Protein AF-0000000081938334 (afdb_homodimer)

Radius of gyration: 19.63 Å; Cα contacts (8 Å, |Δi|>4): 276; chains: 2; bounding box: 57×69×31 Å

Foldseek 3Di:
DPPPPPPPPPDDDPVQVVLLVQVVCQVVPHPFQAWEFEFAPDDDDGDTDIGTHHQVQLVVQDVVSVVVCVVVPPDRYDYDHNPPPPCVVVCSSHVPPDPVVD/DP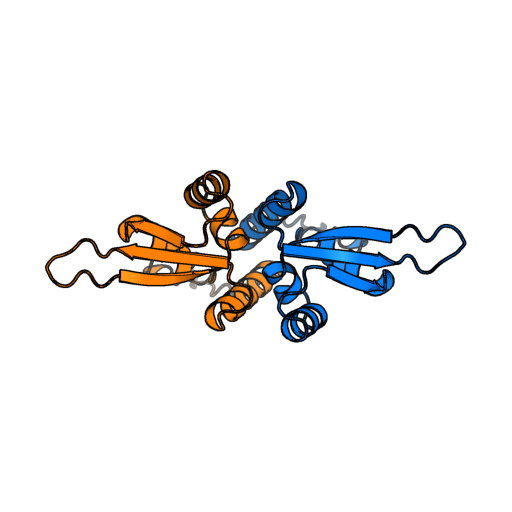PPPPPPPPPDDPVQVVLLVQLVCQVVPHPFQAWEFEFAPDDDDGDTDIGTHHQVQLVVQDVVSVVVCVVVPPDRYDYDHNPPPPCSSVCSSHVPDDPVVD

Solvent-accessible surface area (backbone atoms only — not comparable to full-atom values): 11776 Å² total; per-residue (Å²): 134,75,75,69,79,70,77,70,74,66,70,72,48,73,45,45,51,32,37,42,40,38,35,51,34,33,75,69,60,47,74,50,58,30,32,35,36,29,38,55,84,73,76,89,79,67,57,66,46,77,42,65,28,40,58,51,60,48,28,37,69,28,68,67,52,30,54,52,47,66,73,43,64,87,56,50,65,45,79,39,68,35,85,70,48,56,63,48,57,60,43,59,31,36,76,81,52,60,72,84,73,105,133,76,75,69,80,71,75,72,75,67,70,70,47,73,43,45,51,32,38,43,40,37,36,51,33,32,76,71,60,48,73,49,58,31,32,36,36,28,37,55,86,71,78,87,80,66,56,66,46,78,41,66,29,41,56,53,60,48,28,36,69,28,69,66,52,32,54,51,46,64,74,42,64,88,56,49,65,44,79,39,67,36,84,70,48,56,62,47,57,59,43,58,31,36,77,80,51,60,74,83,76,104

Sequence (204 aa):
SETPDTLQFRLPSHADAVLSRMNTLREEQHFCDITLLLLEPSGAAAHSFCFHGHKVVLAAASDFLRDQFLLHSGQAELTVSAVTNVEVGKGYYCPAIPDSLRSETPDTLQFRLPSHADAVLSRMNTLREEQHFCDITLLLLEPSGAAAHSFCFHGHKVVLAAASDFLRDQFLLHSGQAELTVSAVTNVEVGKGYYCPAIPDSLR

InterPro domains:
  IPR000210 BTB/POZ domain [PF00651] (22-80)
  IPR000210 BTB/POZ domain [PS50097] (32-69)
  IPR011333 SKP1/BTB/POZ domain superfamily [G3DSA:3.30.710.10] (6-89)
  IPR011333 SKP1/BTB/POZ domain superfamily [SSF54695] (5-72)
  IPR050457 Zinc finger and BTB domain-containing [PTHR46105] (4-82)

Organism: NCBI:txid47308

Nearest PDB structures (foldseek):
  5nlb-assembly1_A-2  TM=7.653E-01  e=1.075E-05  Homo sapiens
  9etx-assembly1_B  TM=6.969E-01  e=4.419E-06  Homo sapiens
  9ety-assembly1_A  TM=7.239E-01  e=1.413E-05  Homo sapiens
  7x4w-assembly3_E  TM=7.832E-01  e=3.938E-05  Homo sapiens
  9ety-assembly1_B  TM=7.159E-01  e=2.996E-05  Homo sapiens

pLDDT: mean 70.71, std 22.58, range [27.97, 96.5]

Secondary structure (DSSP, 8-state):
-------------HHHHHHHHHHHHHHTT-S--EEEEEE-SSSSS--EEEEEE-HHHHHHH-HHHHHHHHHTTT-SEEEEEHHHHHHHHHHHH-S---GGG-/-------------HHHHHHHHHHHHHHTT-S--EEEEEE-SSSSS--EEEEEE-HHHHHHH-HHHHHHHHHTTT-SEEEEEHHHHHHHHHHHH-S---GGG-

Structure (mmCIF, N/CA/C/O backbone):
data_AF-0000000081938334-model_v1
#
loop_
_entity.id
_entity.type
_entity.pdbx_description
1 polymer 'BTB domain-containing protein'
#
loop_
_atom_site.group_PDB
_atom_site.id
_atom_site.type_symbol
_atom_site.label_atom_id
_atom_site.label_alt_id
_atom_site.label_comp_id
_atom_site.label_asym_id
_atom_site.label_entity_id
_atom_site.label_seq_id
_atom_site.pdbx_PDB_ins_code
_atom_site.Cartn_x
_atom_site.Cartn_y
_atom_site.Cartn_z
_atom_site.occupancy
_atom_site.B_iso_or_equiv
_atom_site.auth_seq_id
_atom_site.auth_comp_id
_atom_site.auth_asym_id
_atom_site.auth_atom_id
_atom_site.pdbx_PDB_model_num
ATOM 1 N N . SER A 1 1 ? 42.75 -13.414 -9.266 1 28.8 1 SER A N 1
ATOM 2 C CA . SER A 1 1 ? 42.406 -12.172 -8.57 1 28.8 1 SER A CA 1
ATOM 3 C C . SER A 1 1 ? 40.906 -11.961 -8.508 1 28.8 1 SER A C 1
ATOM 5 O O . SER A 1 1 ? 40.25 -11.766 -9.539 1 28.8 1 SER A O 1
ATOM 7 N N . GLU A 1 2 ? 40.125 -12.688 -7.668 1 29.14 2 GLU A N 1
ATOM 8 C CA . GLU A 1 2 ? 38.688 -12.82 -7.531 1 29.14 2 GLU A CA 1
ATOM 9 C C . GLU A 1 2 ? 38.031 -11.484 -7.16 1 29.14 2 GLU A C 1
ATOM 11 O O . GLU A 1 2 ? 38.562 -10.75 -6.316 1 29.14 2 GLU A O 1
ATOM 16 N N . THR A 1 3 ? 37.688 -10.719 -8.148 1 33.81 3 THR A N 1
ATOM 17 C CA . THR A 1 3 ? 37.062 -9.422 -7.875 1 33.81 3 THR A CA 1
ATOM 18 C C . THR A 1 3 ? 36.188 -9.492 -6.629 1 33.81 3 THR A C 1
ATOM 20 O O . THR A 1 3 ? 35.406 -10.445 -6.457 1 33.81 3 THR A O 1
ATOM 23 N N . PRO A 1 4 ? 36.719 -9.055 -5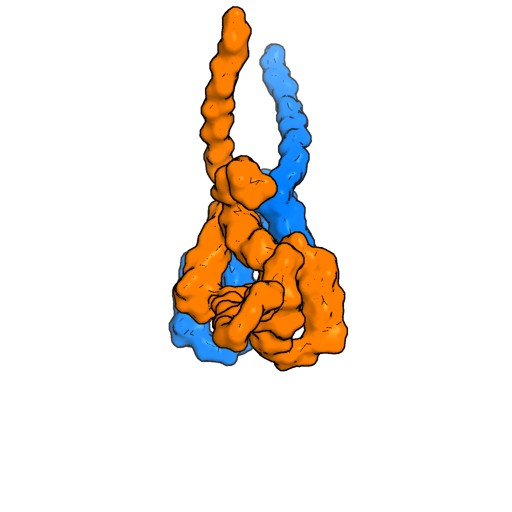.562 1 32.28 4 PRO A N 1
ATOM 24 C CA . PRO A 1 4 ? 36.031 -9.109 -4.266 1 32.28 4 PRO A CA 1
ATOM 25 C C . PRO A 1 4 ? 34.562 -8.758 -4.367 1 32.28 4 PRO A C 1
ATOM 27 O O . PRO A 1 4 ? 34.156 -8.023 -5.27 1 32.28 4 PRO A O 1
ATOM 30 N N . ASP A 1 5 ? 33.719 -9.758 -4.168 1 30.94 5 ASP A N 1
ATOM 31 C CA . ASP A 1 5 ? 32.281 -9.617 -3.965 1 30.94 5 ASP A CA 1
ATOM 32 C C . ASP A 1 5 ? 31.938 -8.273 -3.318 1 30.94 5 ASP A C 1
ATOM 34 O O . ASP A 1 5 ? 32.344 -8.008 -2.182 1 30.94 5 ASP A O 1
ATOM 38 N N . THR A 1 6 ? 32.344 -7.168 -3.967 1 28.41 6 THR A N 1
ATOM 39 C CA . THR A 1 6 ? 32.031 -5.844 -3.447 1 28.41 6 THR A CA 1
ATOM 40 C C . THR A 1 6 ? 30.688 -5.848 -2.74 1 28.41 6 THR A C 1
ATOM 42 O O . THR A 1 6 ? 29.688 -6.246 -3.322 1 28.41 6 THR A O 1
ATOM 45 N N . LEU A 1 7 ? 30.594 -6.246 -1.511 1 30.58 7 LEU A N 1
ATOM 46 C CA . LEU A 1 7 ? 29.484 -6.102 -0.583 1 30.58 7 LEU A CA 1
ATOM 47 C C . LEU A 1 7 ? 28.781 -4.758 -0.775 1 30.58 7 LEU A C 1
ATOM 49 O O . LEU A 1 7 ? 29.391 -3.705 -0.56 1 30.58 7 LEU A O 1
ATOM 53 N N . GLN A 1 8 ? 28.359 -4.48 -1.938 1 31.72 8 GLN A N 1
ATOM 54 C CA . GLN A 1 8 ? 27.703 -3.197 -2.18 1 31.72 8 GLN A CA 1
ATOM 55 C C . GLN A 1 8 ? 26.578 -2.955 -1.177 1 31.72 8 GLN A C 1
ATOM 57 O O . GLN A 1 8 ? 25.703 -3.807 -0.996 1 31.72 8 GLN A O 1
ATOM 62 N N . PHE A 1 9 ? 26.891 -2.576 -0.005 1 31.58 9 PHE A N 1
ATOM 63 C CA . PHE A 1 9 ? 25.953 -2.043 0.965 1 31.58 9 PHE A CA 1
ATOM 64 C C . PHE A 1 9 ? 25.016 -1.024 0.312 1 31.58 9 PHE A C 1
ATOM 66 O O . PHE A 1 9 ? 25.484 -0.116 -0.384 1 31.58 9 PHE A O 1
ATOM 73 N N . ARG A 1 10 ? 24.156 -1.466 -0.427 1 34.19 10 ARG A N 1
ATOM 74 C CA . ARG A 1 10 ? 23.219 -0.452 -0.906 1 34.19 10 ARG A CA 1
ATOM 75 C C . ARG A 1 10 ? 22.391 0.121 0.242 1 34.19 10 ARG A C 1
ATOM 77 O O . ARG A 1 10 ? 21.812 -0.628 1.031 1 34.19 10 ARG A O 1
ATOM 84 N N . LEU A 1 11 ? 22.812 1.191 0.723 1 42.88 11 LEU A N 1
ATOM 85 C CA . LEU A 1 11 ? 21.938 1.912 1.628 1 42.88 11 LEU A CA 1
ATOM 86 C C . LEU A 1 11 ? 20.5 1.905 1.104 1 42.88 11 LEU A C 1
ATOM 88 O O . LEU A 1 11 ? 20.281 2.035 -0.101 1 42.88 11 LEU A O 1
ATOM 92 N N . PRO A 1 12 ? 19.734 1.264 1.89 1 51.62 12 PRO A N 1
ATOM 93 C CA . PRO A 1 12 ? 18.359 1.263 1.394 1 51.62 12 PRO A CA 1
ATOM 94 C C . PRO A 1 12 ? 17.922 2.623 0.856 1 51.62 12 PRO A C 1
ATOM 96 O O . PRO A 1 12 ? 18.25 3.658 1.442 1 51.62 12 PRO A O 1
ATOM 99 N N . SER A 1 13 ? 17.594 2.561 -0.438 1 65.94 13 SER A N 1
ATOM 100 C CA . SER A 1 13 ? 16.953 3.742 -0.995 1 65.94 13 SER A CA 1
ATOM 101 C C . SER A 1 13 ? 15.688 4.098 -0.212 1 65.94 13 SER A C 1
ATOM 103 O O . SER A 1 13 ? 15.266 3.348 0.671 1 65.94 13 SER A O 1
ATOM 105 N N . HIS A 1 14 ? 15.211 5.266 -0.237 1 73.56 14 HIS A N 1
ATOM 106 C CA . HIS A 1 14 ? 13.93 5.68 0.333 1 73.56 14 HIS A CA 1
ATOM 107 C C . HIS A 1 14 ? 12.836 4.672 0.009 1 73.56 14 HIS A C 1
ATOM 109 O O . HIS A 1 14 ? 12.055 4.297 0.885 1 73.56 14 HIS A O 1
ATOM 115 N N . ALA A 1 15 ? 12.922 4.164 -1.209 1 77.62 15 ALA A N 1
ATOM 116 C CA . ALA A 1 15 ? 11.906 3.203 -1.634 1 77.62 15 ALA A CA 1
ATOM 117 C C . ALA A 1 15 ? 12.023 1.898 -0.851 1 77.62 15 ALA A C 1
ATOM 119 O O . ALA A 1 15 ? 11.016 1.316 -0.442 1 77.62 15 ALA A O 1
ATOM 120 N N . ASP A 1 16 ? 13.211 1.485 -0.621 1 78.94 16 ASP A N 1
ATOM 121 C CA . ASP A 1 16 ? 13.445 0.28 0.17 1 78.94 16 ASP A CA 1
ATOM 122 C C . ASP A 1 16 ? 12.906 0.445 1.591 1 78.94 16 ASP A C 1
ATOM 124 O O . ASP A 1 16 ? 12.312 -0.481 2.148 1 78.94 16 ASP A O 1
ATOM 128 N N . ALA A 1 17 ? 13.117 1.586 2.107 1 83 17 ALA A N 1
ATOM 129 C CA . ALA A 1 17 ? 12.664 1.853 3.469 1 83 17 ALA A CA 1
ATOM 130 C C . ALA A 1 17 ? 11.141 1.848 3.545 1 83 17 ALA A C 1
ATOM 132 O O . ALA A 1 17 ? 10.562 1.304 4.488 1 83 17 ALA A O 1
ATOM 133 N N . VAL A 1 18 ? 10.5 2.391 2.592 1 85.69 18 VAL A N 1
ATOM 134 C CA . VAL A 1 18 ? 9.047 2.465 2.578 1 85.69 18 VAL A CA 1
ATOM 135 C C . VAL A 1 18 ? 8.453 1.063 2.438 1 85.69 18 VAL A C 1
ATOM 137 O O . VAL A 1 18 ? 7.531 0.697 3.164 1 85.69 18 VAL A O 1
ATOM 140 N N . LEU A 1 19 ? 9.031 0.285 1.603 1 85.88 19 LEU A N 1
ATOM 141 C CA . LEU A 1 19 ? 8.547 -1.079 1.407 1 85.88 19 LEU A CA 1
ATOM 142 C C . LEU A 1 19 ? 8.75 -1.913 2.668 1 85.88 19 LEU A C 1
ATOM 144 O O . LEU A 1 19 ? 7.891 -2.721 3.027 1 85.88 19 LEU A O 1
ATOM 148 N N . SER A 1 20 ? 9.859 -1.702 3.279 1 87.25 20 SER A N 1
ATOM 149 C CA . SER A 1 20 ? 10.117 -2.406 4.531 1 87.25 20 SER A CA 1
ATOM 150 C C . SER A 1 20 ? 9.086 -2.043 5.594 1 87.25 20 SER A C 1
ATOM 152 O O . SER A 1 20 ? 8.609 -2.912 6.32 1 87.25 20 SER A O 1
ATOM 154 N N . ARG A 1 21 ? 8.742 -0.83 5.695 1 90.12 21 ARG A N 1
ATOM 155 C CA . ARG A 1 21 ? 7.73 -0.391 6.652 1 90.12 21 ARG A CA 1
ATOM 156 C C . ARG A 1 21 ? 6.363 -0.965 6.309 1 90.12 21 ARG A C 1
ATOM 158 O O . ARG A 1 21 ? 5.594 -1.336 7.199 1 90.12 21 ARG A O 1
ATOM 165 N N . MET A 1 22 ? 6.09 -1.065 5.059 1 91.56 22 MET A N 1
ATOM 166 C CA . MET A 1 22 ? 4.832 -1.697 4.668 1 91.56 22 MET A CA 1
ATOM 167 C C . MET A 1 22 ? 4.801 -3.16 5.098 1 91.56 22 MET A C 1
ATOM 169 O O . MET A 1 22 ? 3.754 -3.668 5.504 1 91.56 22 MET A O 1
ATOM 173 N N . ASN A 1 23 ? 5.965 -3.762 4.957 1 90.38 23 ASN A N 1
ATOM 174 C CA . ASN A 1 23 ? 6.027 -5.145 5.41 1 90.38 23 ASN A CA 1
ATOM 175 C C . ASN A 1 23 ? 5.777 -5.254 6.91 1 90.38 23 ASN A C 1
ATOM 177 O O . ASN A 1 23 ? 5.102 -6.18 7.367 1 90.38 23 ASN A O 1
ATOM 181 N N . THR A 1 24 ? 6.32 -4.379 7.629 1 93 24 THR A N 1
ATOM 182 C CA . THR A 1 24 ? 6.082 -4.363 9.07 1 93 24 THR A CA 1
ATOM 183 C C . THR A 1 24 ? 4.598 -4.188 9.375 1 93 24 THR A C 1
ATOM 185 O O . THR A 1 24 ? 4.043 -4.887 10.227 1 93 24 THR A O 1
ATOM 188 N N . LEU A 1 25 ? 3.953 -3.314 8.688 1 94.56 25 LEU A N 1
ATOM 189 C CA . LEU A 1 25 ? 2.521 -3.1 8.859 1 94.56 25 LEU A CA 1
ATOM 190 C C . LEU A 1 25 ? 1.736 -4.363 8.531 1 94.56 25 LEU A C 1
ATOM 192 O O . LEU A 1 25 ? 0.78 -4.707 9.234 1 94.56 25 LEU A O 1
ATOM 196 N N . ARG A 1 26 ? 2.146 -5.039 7.488 1 93.25 26 ARG A N 1
ATOM 197 C CA . ARG A 1 26 ? 1.501 -6.297 7.137 1 93.25 26 ARG A CA 1
ATOM 198 C C . ARG A 1 26 ? 1.654 -7.324 8.258 1 93.25 26 ARG A C 1
ATOM 200 O O . ARG A 1 26 ? 0.681 -7.969 8.648 1 93.25 26 ARG A O 1
ATOM 207 N N . GLU A 1 27 ? 2.855 -7.469 8.719 1 92.31 27 GLU A N 1
ATOM 208 C CA . GLU A 1 27 ? 3.137 -8.438 9.773 1 92.31 27 GLU A CA 1
ATOM 209 C C . GLU A 1 27 ? 2.324 -8.133 11.031 1 92.31 27 GLU A C 1
ATOM 211 O O . GLU A 1 27 ? 1.907 -9.047 11.742 1 92.31 27 GLU A O 1
ATOM 216 N N . GLU A 1 28 ? 2.117 -6.875 11.266 1 94.94 28 GLU A N 1
ATOM 217 C CA . GLU A 1 28 ? 1.319 -6.438 12.406 1 94.94 28 GLU A CA 1
ATOM 218 C C . GLU A 1 28 ? -0.17 -6.441 12.07 1 94.94 28 GLU A C 1
ATOM 220 O O . GLU A 1 28 ? -1.001 -6.09 12.914 1 94.94 28 GLU A O 1
ATOM 225 N N . GLN A 1 29 ? -0.487 -6.828 10.812 1 94.88 29 GLN A N 1
ATOM 226 C CA . GLN A 1 29 ? -1.848 -6.965 10.305 1 94.88 29 GLN A CA 1
ATOM 227 C C . GLN A 1 29 ? -2.564 -5.617 10.289 1 94.88 29 GLN A C 1
ATOM 229 O O . GLN A 1 29 ? -3.777 -5.551 10.5 1 94.88 29 GLN A O 1
ATOM 234 N N . HIS A 1 30 ? -1.771 -4.559 10.109 1 96.5 30 HIS A N 1
ATOM 235 C CA . HIS A 1 30 ? -2.357 -3.23 9.953 1 96.5 30 HIS A CA 1
ATOM 236 C C . HIS A 1 30 ? -2.693 -2.943 8.5 1 96.5 30 HIS A C 1
ATOM 238 O O . HIS A 1 30 ? -1.875 -3.189 7.609 1 96.5 30 HIS A O 1
ATOM 244 N N . PHE A 1 31 ? -3.93 -2.529 8.273 1 95.62 31 PHE A N 1
ATOM 245 C CA . PHE A 1 31 ? -4.449 -2.029 7.004 1 95.62 31 PHE A CA 1
ATOM 246 C C . PHE A 1 31 ? -4.516 -3.145 5.969 1 95.62 31 PHE A C 1
ATOM 248 O O . PHE A 1 31 ? -4.477 -2.885 4.766 1 95.62 31 PHE A O 1
ATOM 255 N N . CYS A 1 32 ? -4.457 -4.363 6.352 1 95.56 32 CYS A N 1
ATOM 256 C CA . CYS A 1 32 ? -4.637 -5.477 5.426 1 95.56 32 CYS A CA 1
ATOM 257 C C . CYS A 1 32 ? -6.07 -5.535 4.914 1 95.56 32 CYS A C 1
ATOM 259 O O . CYS A 1 32 ? -7.016 -5.336 5.676 1 95.56 32 CYS A O 1
ATOM 261 N N . ASP A 1 33 ? -6.184 -5.828 3.611 1 95.69 33 ASP A N 1
ATOM 262 C CA . ASP A 1 33 ? -7.523 -5.844 3.033 1 95.69 33 ASP A CA 1
ATOM 263 C C . ASP A 1 33 ? -7.727 -7.078 2.152 1 95.69 33 ASP A C 1
ATOM 265 O O . ASP A 1 33 ? -8.742 -7.188 1.457 1 95.69 33 ASP A O 1
ATOM 269 N N . ILE A 1 34 ? -6.797 -8.055 2.176 1 93.25 34 ILE A N 1
ATOM 270 C CA . ILE A 1 34 ? -6.945 -9.297 1.426 1 93.25 34 ILE A CA 1
ATOM 271 C C . ILE A 1 34 ? -6.301 -10.445 2.197 1 93.25 34 ILE A C 1
ATOM 273 O O . ILE A 1 34 ? -5.293 -10.25 2.881 1 93.25 34 ILE A O 1
ATOM 277 N N . THR A 1 35 ? -6.891 -11.555 2.076 1 91.62 35 THR A N 1
ATOM 278 C CA . THR A 1 35 ? -6.336 -12.805 2.584 1 91.62 35 THR A CA 1
ATOM 279 C C . THR A 1 35 ? -6.137 -13.805 1.452 1 91.62 35 THR A C 1
ATOM 281 O O . THR A 1 35 ? -7.086 -14.156 0.751 1 91.62 35 THR A O 1
ATOM 284 N N . LEU A 1 36 ? -4.961 -14.18 1.263 1 87.06 36 LEU A N 1
ATOM 285 C CA . LEU A 1 36 ? -4.656 -15.219 0.286 1 87.06 36 LEU A CA 1
ATOM 286 C C . LEU A 1 36 ? -4.648 -16.594 0.943 1 87.06 36 LEU A C 1
ATOM 288 O O . LEU A 1 36 ? -3.975 -16.797 1.955 1 87.06 36 LEU A O 1
ATOM 292 N N . LEU A 1 37 ? -5.434 -17.375 0.404 1 86.44 37 LEU A N 1
ATOM 293 C CA . LEU A 1 37 ? -5.434 -18.766 0.828 1 86.44 37 LEU A CA 1
ATOM 294 C C . LEU A 1 37 ? -4.504 -19.594 -0.045 1 86.44 37 LEU A C 1
ATOM 296 O O . LEU A 1 37 ? -4.754 -19.766 -1.239 1 86.44 37 LEU A O 1
ATOM 300 N N . LEU A 1 38 ? -3.402 -19.922 0.521 1 79.44 38 LEU A N 1
ATOM 301 C CA . LEU A 1 38 ? -2.402 -20.703 -0.193 1 79.44 38 LEU A CA 1
AT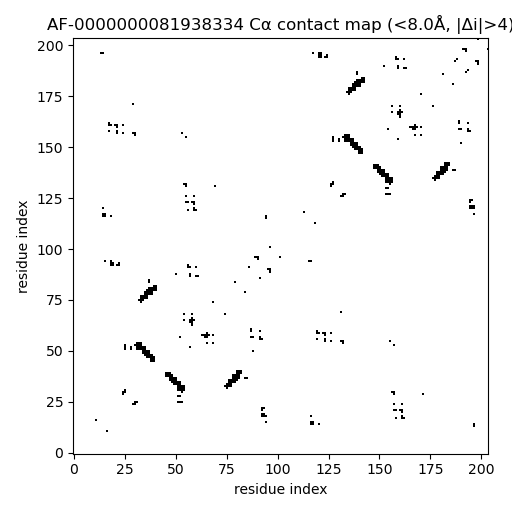OM 302 C C . LEU A 1 38 ? -2.619 -22.203 0.041 1 79.44 38 LEU A C 1
ATOM 304 O O . LEU A 1 38 ? -2.613 -22.656 1.185 1 79.44 38 LEU A O 1
ATOM 308 N N . LEU A 1 39 ? -2.973 -22.844 -1.055 1 74.12 39 LEU A N 1
ATOM 309 C CA . LEU A 1 39 ? -3.199 -24.281 -0.963 1 74.12 39 LEU A CA 1
ATOM 310 C C . LEU A 1 39 ? -1.913 -25.047 -1.234 1 74.12 39 LEU A C 1
ATOM 312 O O . LEU A 1 39 ? -1.126 -24.672 -2.104 1 74.12 39 LEU A O 1
ATOM 316 N N . GLU A 1 40 ? -1.372 -25.844 -0.315 1 66.69 40 GLU A N 1
ATOM 317 C CA . GLU A 1 40 ? -0.223 -26.719 -0.546 1 66.69 40 GLU A CA 1
ATOM 318 C C . GLU A 1 40 ? -0.596 -27.906 -1.434 1 66.69 40 GLU A C 1
ATOM 320 O O . GLU A 1 40 ? -1.714 -28.406 -1.356 1 66.69 40 GLU A O 1
ATOM 325 N N . PRO A 1 41 ? 0.254 -28.031 -2.705 1 59.03 41 PRO A N 1
ATOM 326 C CA . PRO A 1 41 ? -0.07 -29.141 -3.604 1 59.03 41 PRO A CA 1
ATOM 327 C C . PRO A 1 41 ? -0.357 -30.438 -2.855 1 59.03 41 PRO A C 1
ATOM 329 O O . PRO A 1 41 ? -1.062 -31.312 -3.371 1 59.03 41 PRO A O 1
ATOM 332 N N . SER A 1 42 ? 0.711 -30.906 -2.174 1 58.69 42 SER A N 1
ATOM 333 C CA . SER A 1 42 ? 0.776 -32.344 -1.923 1 58.69 42 SER A CA 1
ATOM 334 C C . SER A 1 42 ? -0.485 -32.844 -1.225 1 58.69 42 SER A C 1
ATOM 336 O O . SER A 1 42 ? -1.322 -32.031 -0.801 1 58.69 42 SER A O 1
ATOM 338 N N . GLY A 1 43 ? -0.326 -34.031 -0.096 1 54.16 43 GLY A N 1
ATOM 339 C CA . GLY A 1 43 ? -1.033 -35.156 0.518 1 54.16 43 GLY A CA 1
ATOM 340 C C . GLY A 1 43 ? -2.256 -34.719 1.306 1 54.16 43 GLY A C 1
ATOM 341 O O . GLY A 1 43 ? -2.584 -33.531 1.351 1 54.16 43 GLY A O 1
ATOM 342 N N . ALA A 1 44 ? -2.645 -35.5 2.463 1 57.12 44 ALA A N 1
ATOM 343 C CA . ALA A 1 44 ? -3.826 -35.688 3.301 1 57.12 44 ALA A CA 1
ATOM 344 C C . ALA A 1 44 ? -4.34 -34.344 3.824 1 57.12 44 ALA A C 1
ATOM 346 O O . ALA A 1 44 ? -5.52 -34.031 3.666 1 57.12 44 ALA A O 1
ATOM 347 N N . ALA A 1 45 ? -3.742 -33.844 4.852 1 57.88 45 ALA A N 1
ATOM 348 C CA . ALA A 1 45 ? -4.258 -32.75 5.68 1 57.88 45 ALA A CA 1
ATOM 349 C C . ALA A 1 45 ? -3.967 -31.391 5.043 1 57.88 45 ALA A C 1
ATOM 351 O O . ALA A 1 45 ? -2.838 -30.906 5.102 1 57.88 45 ALA A O 1
ATOM 352 N N . ALA A 1 46 ? -4.605 -31.016 3.938 1 58.09 46 ALA A N 1
ATOM 353 C CA . ALA A 1 46 ? -4.555 -29.75 3.205 1 58.09 46 ALA A CA 1
ATOM 354 C C . ALA A 1 46 ? -4.367 -28.578 4.156 1 58.09 46 ALA A C 1
ATOM 356 O O . ALA A 1 46 ? -5.312 -28.156 4.828 1 58.09 46 ALA A O 1
ATOM 357 N N . HIS A 1 47 ? -3.193 -28.438 4.66 1 63.47 47 HIS A N 1
ATOM 358 C CA . HIS A 1 47 ? -3 -27.234 5.465 1 63.47 47 HIS A CA 1
ATOM 359 C C . HIS A 1 47 ? -3.035 -25.969 4.598 1 63.47 47 HIS A C 1
ATOM 361 O O . HIS A 1 47 ? -2.445 -25.953 3.516 1 63.47 47 HIS A O 1
ATOM 367 N N . SER A 1 48 ? -4.098 -25.203 4.594 1 69.88 48 SER A N 1
ATOM 368 C CA . SER A 1 48 ? -4.156 -23.875 3.979 1 69.88 48 SER A CA 1
ATOM 369 C C . SER A 1 48 ? -3.506 -22.828 4.871 1 69.88 48 SER A C 1
ATOM 371 O O . SER A 1 48 ? -3.598 -22.906 6.098 1 69.88 48 SER A O 1
ATOM 373 N N . PHE A 1 49 ? -2.488 -22.219 4.258 1 76.25 49 PHE A N 1
ATOM 374 C CA . PHE A 1 49 ? -1.927 -21.078 4.965 1 76.25 49 PHE A CA 1
ATOM 375 C C . PHE A 1 49 ? -2.561 -19.781 4.48 1 76.25 49 PHE A C 1
ATOM 377 O O . PHE A 1 49 ? -2.824 -19.625 3.287 1 76.25 49 PHE A O 1
ATOM 384 N N . CYS A 1 50 ? -2.924 -19 5.469 1 83.94 50 CYS A N 1
ATOM 385 C CA . CYS A 1 50 ? -3.473 -17.688 5.145 1 83.94 50 CYS A CA 1
ATOM 386 C C . CYS A 1 50 ? -2.379 -16.625 5.141 1 83.94 50 CYS A C 1
ATOM 388 O O . CYS A 1 50 ? -1.492 -16.641 5.996 1 83.94 50 CYS A O 1
ATOM 390 N N . PHE A 1 51 ? -2.457 -15.844 4.172 1 84.88 51 PHE A N 1
ATOM 391 C CA . PHE A 1 51 ? -1.577 -14.688 4.082 1 84.88 51 PHE A CA 1
ATOM 392 C C . PHE A 1 51 ? -2.387 -13.398 4.008 1 84.88 51 PHE A C 1
ATOM 394 O O . PHE A 1 51 ? -3.084 -13.156 3.021 1 84.88 51 PHE A O 1
ATOM 401 N N . HIS A 1 52 ? -2.268 -12.656 5.059 1 92.25 52 HIS A N 1
ATOM 402 C CA . HIS A 1 52 ? -2.916 -11.352 5.07 1 92.25 52 HIS A CA 1
ATOM 403 C C . HIS A 1 52 ? -2.02 -10.289 4.449 1 92.25 52 HIS A C 1
ATOM 405 O O . HIS A 1 52 ? -0.835 -10.195 4.781 1 92.25 52 HIS A O 1
ATOM 411 N N . GLY A 1 53 ? -2.635 -9.555 3.555 1 92.38 53 GLY A N 1
ATOM 412 C CA . GLY A 1 53 ? -1.807 -8.562 2.887 1 92.38 53 GLY A CA 1
ATOM 413 C C . GLY A 1 53 ? -2.582 -7.344 2.438 1 92.38 53 GLY A C 1
ATOM 414 O O . GLY A 1 53 ? -3.734 -7.152 2.834 1 92.38 53 GLY A O 1
ATOM 415 N N . HIS A 1 54 ? -1.895 -6.531 1.774 1 94.69 54 HIS A N 1
ATOM 416 C CA . HIS A 1 54 ? -2.451 -5.324 1.175 1 94.69 54 HIS A CA 1
ATOM 417 C C . HIS A 1 54 ? -2.635 -5.488 -0.33 1 94.69 54 HIS A C 1
ATOM 419 O O . HIS A 1 54 ? -1.673 -5.77 -1.05 1 94.69 54 HIS A O 1
ATOM 425 N N . LYS A 1 55 ? -3.865 -5.234 -0.819 1 94.38 55 LYS A N 1
ATOM 426 C CA . LYS A 1 55 ? -4.141 -5.395 -2.244 1 94.38 55 LYS A CA 1
ATOM 427 C C . LYS A 1 55 ? -3.207 -4.527 -3.084 1 94.38 55 LYS A C 1
ATOM 429 O O . LYS A 1 55 ? -2.666 -4.984 -4.094 1 94.38 55 LYS A O 1
ATOM 434 N N . VAL A 1 56 ? -3.043 -3.256 -2.672 1 94.06 56 VAL A N 1
ATOM 435 C CA . VAL A 1 56 ? -2.271 -2.312 -3.475 1 94.06 56 VAL A CA 1
ATOM 436 C C . VAL A 1 56 ? -0.832 -2.807 -3.609 1 94.06 56 VAL A C 1
ATOM 438 O O . VAL A 1 56 ? -0.228 -2.693 -4.68 1 94.06 56 VAL A O 1
ATOM 441 N N . VAL A 1 57 ? -0.219 -3.395 -2.557 1 91.56 57 VAL A N 1
ATOM 442 C CA . VAL A 1 57 ? 1.163 -3.861 -2.57 1 91.56 57 VAL A CA 1
ATOM 443 C C . VAL A 1 57 ? 1.281 -5.098 -3.459 1 91.56 57 VAL A C 1
ATOM 445 O O . VAL A 1 57 ? 2.152 -5.164 -4.328 1 91.56 57 VAL A O 1
ATOM 448 N N . LEU A 1 58 ? 0.359 -6.016 -3.281 1 89.31 58 LEU A N 1
ATOM 449 C CA . LEU A 1 58 ? 0.389 -7.262 -4.043 1 89.31 58 LEU A CA 1
ATOM 450 C C . LEU A 1 58 ? 0.12 -7 -5.52 1 89.31 58 LEU A C 1
ATOM 452 O O . LEU A 1 58 ? 0.767 -7.594 -6.387 1 89.31 58 LEU A O 1
ATOM 456 N N . ALA A 1 59 ? -0.806 -6.066 -5.777 1 91.56 59 ALA A N 1
ATOM 457 C CA . ALA A 1 59 ? -1.149 -5.723 -7.152 1 91.56 59 ALA A CA 1
ATOM 458 C C . ALA A 1 59 ? 0.013 -5.02 -7.852 1 91.56 59 ALA A C 1
ATOM 460 O O . ALA A 1 59 ? 0.219 -5.191 -9.055 1 91.56 59 ALA A O 1
ATOM 461 N N . ALA A 1 60 ? 0.728 -4.219 -7.113 1 90.12 60 ALA A N 1
ATOM 462 C CA . ALA A 1 60 ? 1.876 -3.516 -7.68 1 90.12 60 ALA A CA 1
ATOM 463 C C . ALA A 1 60 ? 3.018 -4.484 -7.98 1 90.12 60 ALA A C 1
ATOM 465 O O . ALA A 1 60 ? 3.799 -4.262 -8.906 1 90.12 60 ALA A O 1
ATOM 466 N N . ALA A 1 61 ? 3.07 -5.602 -7.219 1 84.38 61 ALA A N 1
ATOM 467 C CA . ALA A 1 61 ? 4.184 -6.539 -7.336 1 84.38 61 ALA A CA 1
ATOM 468 C C . ALA A 1 61 ? 3.875 -7.633 -8.359 1 84.38 61 ALA A C 1
ATOM 470 O O . ALA A 1 61 ? 4.789 -8.281 -8.875 1 84.38 61 ALA A O 1
ATOM 471 N N . SER A 1 62 ? 2.6 -7.848 -8.625 1 84.12 62 SER A N 1
ATOM 472 C CA . SER A 1 62 ? 2.213 -8.93 -9.523 1 84.12 62 SER A CA 1
ATOM 473 C C . SER A 1 62 ? 1.049 -8.523 -10.414 1 84.12 62 SER A C 1
ATOM 475 O O . SER A 1 62 ? -0.045 -8.234 -9.922 1 84.12 62 SER A O 1
ATOM 477 N N . ASP A 1 63 ? 1.223 -8.656 -11.758 1 87.06 63 ASP A N 1
ATOM 478 C CA . ASP A 1 63 ? 0.161 -8.352 -12.711 1 87.06 63 ASP A CA 1
ATOM 479 C C . ASP A 1 63 ? -1.009 -9.32 -12.562 1 87.06 63 ASP A C 1
ATOM 481 O O . ASP A 1 63 ? -2.168 -8.938 -12.719 1 87.06 63 ASP A O 1
ATOM 485 N N . PHE A 1 64 ? -0.694 -10.477 -12.32 1 84.25 64 PHE A N 1
ATOM 486 C CA . PHE A 1 64 ? -1.74 -11.477 -12.141 1 84.25 64 PHE A CA 1
ATOM 487 C C . PHE A 1 64 ? -2.643 -11.117 -10.969 1 84.25 64 PHE A C 1
ATOM 489 O O . PHE A 1 64 ? -3.865 -11.07 -11.109 1 84.25 64 PHE A O 1
ATOM 496 N N . LEU A 1 65 ? -2.115 -10.828 -9.805 1 87.25 65 LEU A N 1
ATOM 497 C CA . LEU A 1 65 ? -2.904 -10.469 -8.633 1 87.25 65 LEU A CA 1
ATOM 498 C C . LEU A 1 65 ? -3.652 -9.164 -8.859 1 87.25 65 LEU A C 1
ATOM 500 O O . LEU A 1 65 ? -4.797 -9.016 -8.422 1 87.25 65 LEU A O 1
ATOM 504 N N . ARG A 1 66 ? -2.949 -8.25 -9.555 1 91.25 66 ARG A N 1
ATOM 505 C CA . ARG A 1 66 ? -3.621 -7 -9.906 1 91.25 66 ARG A CA 1
ATOM 506 C C . ARG A 1 66 ? -4.902 -7.27 -10.688 1 91.25 66 ARG A C 1
ATOM 508 O O . ARG A 1 66 ? -5.973 -6.777 -10.328 1 91.25 66 ARG A O 1
ATOM 515 N N . ASP A 1 67 ? -4.801 -8.078 -11.734 1 92.25 67 ASP A N 1
ATOM 516 C CA . ASP A 1 67 ? -5.953 -8.383 -12.578 1 92.25 67 ASP A CA 1
ATOM 517 C C . ASP A 1 67 ? -7.023 -9.125 -11.789 1 92.25 67 ASP A C 1
ATOM 519 O O . ASP A 1 67 ? -8.219 -8.867 -11.945 1 92.25 67 ASP A O 1
ATOM 523 N N . GLN A 1 68 ? -6.617 -10.055 -10.875 1 89.88 68 GLN A N 1
ATOM 524 C CA . GLN A 1 68 ? -7.559 -10.82 -10.062 1 89.88 68 GLN A CA 1
ATOM 525 C C . GLN A 1 68 ? -8.328 -9.922 -9.102 1 89.88 68 GLN A C 1
ATOM 527 O O . GLN A 1 68 ? -9.539 -10.086 -8.93 1 89.88 68 GLN A O 1
ATOM 532 N N . PHE A 1 69 ? -7.629 -8.984 -8.477 1 93.5 69 PHE A N 1
ATOM 533 C CA . PHE A 1 69 ? -8.273 -8.102 -7.512 1 93.5 69 PHE A CA 1
ATOM 534 C C . PHE A 1 69 ? -9.227 -7.141 -8.211 1 93.5 69 PHE A C 1
ATOM 536 O O . PHE A 1 69 ? -10.273 -6.789 -7.664 1 93.5 69 PHE A O 1
ATOM 543 N N . LEU A 1 70 ? -8.82 -6.695 -9.414 1 95.5 70 LEU A N 1
ATOM 544 C CA . LEU A 1 70 ? -9.688 -5.797 -10.164 1 95.5 70 LEU A CA 1
ATOM 545 C C . LEU A 1 70 ? -10.938 -6.523 -10.648 1 95.5 70 LEU A C 1
ATOM 547 O O . LEU A 1 70 ? -12.031 -5.957 -10.656 1 95.5 70 LEU A O 1
ATOM 551 N N . LEU A 1 71 ? -10.82 -7.797 -11.016 1 94.56 71 LEU A N 1
ATOM 552 C CA . LEU A 1 71 ? -11.93 -8.617 -11.492 1 94.56 71 LEU A CA 1
ATOM 553 C C . LEU A 1 71 ? -12.875 -8.969 -10.352 1 94.56 71 LEU A C 1
ATOM 555 O O . LEU A 1 71 ? -14.086 -9.078 -10.555 1 94.56 71 LEU A O 1
ATOM 559 N N . HIS A 1 72 ? -12.344 -9.102 -9.203 1 91.31 72 HIS A N 1
ATOM 560 C CA . HIS A 1 72 ? -13.117 -9.492 -8.023 1 91.31 72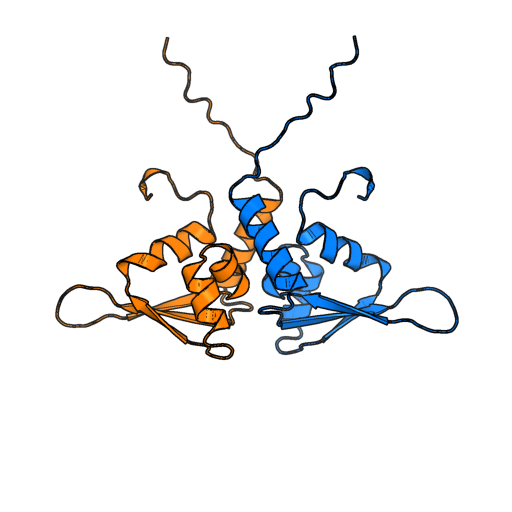 HIS A CA 1
ATOM 561 C C . HIS A 1 72 ? -13.086 -8.398 -6.965 1 91.31 72 HIS A C 1
ATOM 563 O O . HIS A 1 72 ? -12.797 -8.672 -5.797 1 91.31 72 HIS A O 1
ATOM 569 N N . SER A 1 73 ? -13.414 -7.227 -7.457 1 86.12 73 SER A N 1
ATOM 570 C CA . SER A 1 73 ? -13.375 -6.059 -6.586 1 86.12 73 SER A CA 1
ATOM 571 C C . SER A 1 73 ? -14.266 -6.242 -5.363 1 86.12 73 SER A C 1
ATOM 573 O O . SER A 1 73 ? -15.383 -6.758 -5.477 1 86.12 73 SER A O 1
ATOM 575 N N . GLY A 1 74 ? -13.812 -6.137 -4.18 1 88 74 GLY A N 1
ATOM 576 C CA . GLY A 1 74 ? -14.609 -6.254 -2.971 1 88 74 GLY A CA 1
ATOM 577 C C . GLY A 1 74 ? -14.367 -7.551 -2.219 1 88 74 GLY A C 1
ATOM 578 O O . GLY A 1 74 ? -14.859 -7.73 -1.104 1 88 74 GLY A O 1
ATOM 579 N N . GLN A 1 75 ? -13.781 -8.445 -2.912 1 90.81 75 GLN A N 1
ATOM 580 C CA . GLN A 1 75 ? -13.477 -9.695 -2.232 1 90.81 75 GLN A CA 1
ATOM 581 C C . GLN A 1 75 ? -12.281 -9.547 -1.304 1 90.81 75 GLN A C 1
ATOM 583 O O . GLN A 1 75 ? -11.258 -8.977 -1.689 1 90.81 75 GLN A O 1
ATOM 588 N N . ALA A 1 76 ? -12.461 -10.141 -0.135 1 92.5 76 ALA A N 1
ATOM 589 C CA . ALA A 1 76 ? -11.406 -10.031 0.867 1 92.5 76 ALA A CA 1
ATOM 590 C C . ALA A 1 76 ? -10.578 -11.305 0.933 1 92.5 76 ALA A C 1
ATOM 592 O O . ALA A 1 76 ? -9.688 -11.438 1.776 1 92.5 76 ALA A O 1
ATOM 593 N N . GLU A 1 77 ? -10.969 -12.266 0.075 1 91.19 77 GLU A N 1
ATOM 594 C CA . GLU A 1 77 ? -10.242 -13.531 0.058 1 91.19 77 GLU A CA 1
ATOM 595 C C . GLU A 1 77 ? -9.961 -13.992 -1.371 1 91.19 77 GLU A C 1
ATOM 597 O O . GLU A 1 77 ? -10.781 -13.781 -2.268 1 91.19 77 GLU A O 1
ATOM 602 N N . LEU A 1 78 ? -8.797 -14.578 -1.58 1 88.75 78 LEU A N 1
ATOM 603 C CA . LEU A 1 78 ? -8.422 -15.172 -2.857 1 88.75 78 LEU A CA 1
ATOM 604 C C . LEU A 1 78 ? -7.641 -16.469 -2.648 1 88.75 78 LEU A C 1
ATOM 606 O O . LEU A 1 78 ? -6.66 -16.484 -1.904 1 88.75 78 LEU A O 1
ATOM 610 N N . THR A 1 79 ? -8.109 -17.484 -3.223 1 83.62 79 THR A N 1
ATOM 611 C CA . THR A 1 79 ? -7.391 -18.75 -3.172 1 83.62 79 THR A CA 1
ATOM 612 C C . THR A 1 79 ? -6.355 -18.844 -4.289 1 83.62 79 THR A C 1
ATOM 614 O O . THR A 1 79 ? -6.676 -18.609 -5.457 1 83.62 79 THR A O 1
ATOM 617 N N . VAL A 1 80 ? -5.199 -18.875 -3.91 1 76.12 80 VAL A N 1
ATOM 618 C CA . VAL A 1 80 ? -4.137 -19 -4.902 1 76.12 80 VAL A CA 1
ATOM 619 C C . VAL A 1 80 ? -3.412 -20.328 -4.727 1 76.12 80 VAL A C 1
ATOM 621 O O . VAL A 1 80 ? -3.207 -20.781 -3.602 1 76.12 80 VAL A O 1
ATOM 624 N N . SER A 1 81 ? -3.301 -20.984 -5.82 1 67.75 81 SER A N 1
ATOM 625 C CA . SER A 1 81 ? -2.525 -22.219 -5.75 1 67.75 81 SER A CA 1
ATOM 626 C C . SER A 1 81 ? -1.09 -21.953 -5.312 1 67.75 81 SER A C 1
ATOM 628 O O . SER A 1 81 ? -0.488 -20.953 -5.723 1 67.75 81 SER A O 1
ATOM 630 N N . ALA A 1 82 ? -0.528 -22.484 -4.207 1 54.38 82 ALA A N 1
ATOM 631 C CA . ALA A 1 82 ? 0.718 -22.328 -3.461 1 54.38 82 ALA A CA 1
ATOM 632 C C . ALA A 1 82 ? 1.896 -22.094 -4.402 1 54.38 82 ALA A C 1
ATOM 634 O O . ALA A 1 82 ? 2.836 -21.375 -4.066 1 54.38 82 ALA A O 1
ATOM 635 N N . VAL A 1 83 ? 2.166 -22.766 -5.355 1 48.56 83 VAL A N 1
ATOM 636 C CA . VAL A 1 83 ? 3.359 -22.672 -6.191 1 48.56 83 VAL A CA 1
ATOM 637 C C . VAL A 1 83 ? 3.66 -21.219 -6.512 1 48.56 83 VAL A C 1
ATOM 639 O O . VAL A 1 83 ? 4.816 -20.781 -6.465 1 48.56 83 VAL A O 1
ATOM 642 N N . THR A 1 84 ? 2.846 -20.609 -7.039 1 47.16 84 THR A N 1
ATOM 643 C CA . THR A 1 84 ? 3.053 -19.281 -7.605 1 47.16 84 THR A CA 1
ATOM 644 C C . THR A 1 84 ? 3.414 -18.281 -6.516 1 47.16 84 THR A C 1
ATOM 646 O O . THR A 1 84 ? 4.328 -17.469 -6.688 1 47.16 84 THR A O 1
ATOM 649 N N . ASN A 1 85 ? 2.662 -18 -5.445 1 46.72 85 ASN A N 1
ATOM 650 C CA . ASN A 1 85 ? 2.398 -16.688 -4.855 1 46.72 85 ASN A CA 1
ATOM 651 C C . ASN A 1 85 ? 3.229 -16.469 -3.594 1 46.72 85 ASN A C 1
ATOM 653 O O . ASN A 1 85 ? 3.268 -15.352 -3.061 1 46.72 85 ASN A O 1
ATOM 657 N N . VAL A 1 86 ? 3.613 -17.531 -2.926 1 44.25 86 VAL A N 1
ATOM 658 C CA . VAL A 1 86 ? 4.281 -17.234 -1.663 1 44.25 86 VAL A CA 1
ATOM 659 C C . VAL A 1 86 ? 5.531 -16.391 -1.925 1 44.25 86 VAL A C 1
ATOM 661 O O . VAL A 1 86 ? 5.992 -15.664 -1.045 1 44.25 86 VAL A O 1
ATOM 664 N N . GLU A 1 87 ? 6.223 -16.922 -2.838 1 46.44 87 GLU A N 1
ATOM 665 C CA . GLU A 1 87 ? 7.41 -16.125 -3.121 1 46.44 87 GLU A CA 1
ATOM 666 C C . GLU A 1 87 ? 7.043 -14.648 -3.328 1 46.44 87 GLU A C 1
ATOM 668 O O . GLU A 1 87 ? 7.82 -13.758 -2.984 1 46.44 87 GLU A O 1
ATOM 673 N N . VAL A 1 88 ? 5.977 -14.453 -3.795 1 47.62 88 VAL A N 1
ATOM 674 C CA . VAL A 1 88 ? 5.492 -13.109 -4.09 1 47.62 88 VAL A CA 1
ATOM 675 C C . VAL A 1 88 ? 5.27 -12.336 -2.789 1 47.62 88 VAL A C 1
ATOM 677 O O . VAL A 1 88 ? 5.66 -11.172 -2.672 1 47.62 88 VAL A O 1
ATOM 680 N N . GLY A 1 89 ? 4.648 -13.031 -1.887 1 50.38 89 GLY A N 1
ATOM 681 C CA . GLY A 1 89 ? 4.355 -12.297 -0.665 1 50.38 89 GLY A CA 1
ATOM 682 C C . GLY A 1 89 ? 5.598 -11.852 0.078 1 50.38 89 GLY A C 1
ATOM 683 O O . GLY A 1 89 ? 5.715 -10.688 0.465 1 50.38 89 GLY A O 1
ATOM 684 N N . LYS A 1 90 ? 6.441 -12.82 0.359 1 49.03 90 LYS A N 1
ATOM 685 C CA . LYS A 1 90 ? 7.637 -12.523 1.144 1 49.03 90 LYS A CA 1
ATOM 686 C C . LYS A 1 90 ? 8.625 -11.68 0.344 1 49.03 90 LYS A C 1
ATOM 688 O O . LYS A 1 90 ? 9.258 -10.773 0.888 1 49.03 90 LYS A O 1
ATOM 693 N N . GLY A 1 91 ? 8.781 -11.992 -0.806 1 53.75 91 GLY A N 1
ATOM 694 C CA . GLY A 1 91 ? 9.719 -11.289 -1.669 1 53.75 91 GLY A CA 1
ATOM 695 C C . GLY A 1 91 ? 9.258 -9.891 -2.045 1 53.75 91 GLY A C 1
ATOM 696 O O . GLY A 1 91 ? 10.07 -9.023 -2.35 1 53.75 91 GLY A O 1
ATOM 697 N N . TYR A 1 92 ? 7.969 -9.789 -1.942 1 54.22 92 TYR A N 1
ATOM 698 C CA . TYR A 1 92 ? 7.422 -8.523 -2.418 1 54.22 92 TYR A CA 1
ATOM 699 C C . TYR A 1 92 ? 7.605 -7.422 -1.378 1 54.22 92 TYR A C 1
ATOM 701 O O . TYR A 1 92 ? 7.824 -6.258 -1.726 1 54.22 92 TYR A O 1
ATOM 709 N N . TYR A 1 93 ? 7.434 -7.816 -0.138 1 56.34 93 TYR A N 1
ATOM 710 C CA . TYR A 1 93 ? 7.531 -6.793 0.897 1 56.34 93 TYR A CA 1
ATOM 711 C C . TYR A 1 93 ? 8.984 -6.531 1.271 1 56.34 93 TYR A C 1
ATOM 713 O O . TYR A 1 93 ? 9.328 -5.449 1.75 1 56.34 93 TYR A O 1
ATOM 721 N N . CYS A 1 94 ? 9.812 -7.559 1.103 1 44.47 94 CYS A N 1
ATOM 722 C CA . CYS A 1 94 ? 11.219 -7.422 1.484 1 44.47 94 CYS A CA 1
ATOM 723 C C . CYS A 1 94 ? 12.133 -7.648 0.287 1 44.47 94 CYS A C 1
ATOM 725 O O . CYS A 1 94 ? 12.289 -8.781 -0.177 1 44.47 94 CYS A O 1
ATOM 727 N N . PRO A 1 95 ? 12.367 -6.477 -0.386 1 48.47 95 PRO A N 1
ATOM 728 C CA . PRO A 1 95 ? 13.281 -6.605 -1.525 1 48.47 95 PRO A CA 1
ATOM 729 C C . PRO A 1 95 ? 14.508 -7.449 -1.202 1 48.47 95 PRO A C 1
ATOM 731 O O . PRO A 1 95 ? 15.164 -7.965 -2.111 1 48.47 95 PRO A O 1
ATOM 734 N N . ALA A 1 96 ? 15.07 -7.391 -0.035 1 45.53 96 ALA A N 1
ATOM 735 C CA . ALA A 1 96 ? 16.391 -7.984 0.2 1 45.53 96 ALA A CA 1
ATOM 736 C C . ALA A 1 96 ? 16.297 -9.508 0.24 1 45.53 96 ALA A C 1
ATOM 738 O O . ALA A 1 96 ? 16.375 -10.109 1.312 1 45.53 96 ALA A O 1
ATOM 739 N N . ILE A 1 97 ? 15.336 -10.047 -0.27 1 43.56 97 ILE A N 1
ATOM 740 C CA . ILE A 1 97 ? 15.43 -11.508 -0.203 1 43.56 97 ILE A CA 1
ATOM 741 C C . ILE A 1 97 ? 16.734 -11.961 -0.845 1 43.56 97 ILE A C 1
ATOM 743 O O . ILE A 1 97 ? 17.078 -11.539 -1.954 1 43.56 97 ILE A O 1
ATOM 747 N N . PRO A 1 98 ? 17.531 -12.648 -0.024 1 40.62 98 PRO A N 1
ATOM 748 C CA . PRO A 1 98 ? 18.781 -13.18 -0.584 1 40.62 98 PRO A CA 1
ATOM 749 C C . PRO A 1 98 ? 18.562 -13.93 -1.893 1 40.62 98 PRO A C 1
ATOM 751 O O . PRO A 1 98 ? 17.5 -14.516 -2.104 1 40.62 98 PRO A O 1
ATOM 754 N N . ASP A 1 99 ? 19.328 -13.555 -2.873 1 39.12 99 ASP A N 1
ATOM 755 C CA . ASP A 1 99 ? 19.422 -14.18 -4.188 1 39.12 99 ASP A CA 1
ATOM 756 C C . ASP A 1 99 ? 19.141 -15.68 -4.105 1 39.12 99 ASP A C 1
ATOM 758 O O . ASP A 1 99 ? 18.594 -16.266 -5.043 1 39.12 99 ASP A O 1
ATOM 762 N N . SER A 1 100 ? 19.484 -16.266 -3.104 1 39.22 100 SER A N 1
ATOM 763 C CA . SER A 1 100 ? 19.438 -17.719 -3.014 1 39.22 100 SER A CA 1
ATOM 764 C C . SER A 1 100 ? 18.016 -18.234 -2.938 1 39.22 100 SER A C 1
ATOM 766 O O . SER A 1 100 ? 17.766 -19.438 -3.062 1 39.22 100 SER A O 1
ATOM 768 N N . LEU A 1 101 ? 17.281 -17.375 -2.633 1 40.66 101 LEU A N 1
ATOM 769 C CA . LEU A 1 101 ? 15.914 -17.875 -2.518 1 40.66 101 LEU A CA 1
ATOM 770 C C . LEU A 1 101 ? 15.078 -17.453 -3.727 1 40.66 101 LEU A C 1
ATOM 772 O O . LEU A 1 101 ? 13.867 -17.656 -3.746 1 40.66 101 LEU A O 1
ATOM 776 N N . ARG A 1 102 ? 15.57 -16.812 -4.531 1 36.22 102 ARG A N 1
ATOM 777 C CA . ARG A 1 102 ? 14.93 -16.562 -5.82 1 36.22 102 ARG A CA 1
ATOM 778 C C . ARG A 1 102 ? 15.117 -17.75 -6.758 1 36.22 102 ARG A C 1
ATOM 780 O O . ARG A 1 102 ? 16.125 -18.453 -6.695 1 36.22 102 ARG A O 1
ATOM 787 N N . SER B 1 1 ? 37.875 21.891 -13.992 1 29.03 1 SER B N 1
ATOM 788 C CA . SER B 1 1 ? 37.469 20.562 -14.453 1 29.03 1 SER B CA 1
ATOM 789 C C . SER B 1 1 ? 36.219 20.078 -13.719 1 29.03 1 SER B C 1
ATOM 791 O O . SER B 1 1 ? 36.281 19.812 -12.516 1 29.03 1 SER B O 1
ATOM 793 N N . GLU B 1 2 ? 35 20.594 -13.992 1 29.53 2 GLU B N 1
ATOM 794 C CA . GLU B 1 2 ? 33.719 20.438 -13.336 1 29.53 2 GLU B CA 1
ATOM 795 C C . GLU B 1 2 ? 33.25 18.984 -13.359 1 29.53 2 GLU B C 1
ATOM 797 O O . GLU B 1 2 ? 33.406 18.297 -14.375 1 29.53 2 GLU B O 1
ATOM 802 N N . THR B 1 3 ? 33.594 18.25 -12.344 1 33.41 3 THR B N 1
ATOM 803 C CA . THR B 1 3 ? 33.188 16.859 -12.273 1 33.41 3 THR B CA 1
ATOM 804 C C . THR B 1 3 ? 31.812 16.656 -12.891 1 33.41 3 THR B C 1
ATOM 806 O O . THR B 1 3 ? 30.891 17.453 -12.641 1 33.41 3 THR B O 1
ATOM 809 N N . PRO B 1 4 ? 31.797 16.219 -14.102 1 32.09 4 PRO B N 1
ATOM 810 C CA . PRO B 1 4 ? 30.562 16.031 -14.852 1 32.09 4 PRO B CA 1
ATOM 811 C C . PRO B 1 4 ? 29.422 15.469 -14 1 32.09 4 PRO B C 1
ATOM 813 O O . PRO B 1 4 ? 29.688 14.766 -13.023 1 32.09 4 PRO B O 1
ATOM 816 N N . ASP B 1 5 ? 28.422 16.281 -13.727 1 30.78 5 ASP B N 1
ATOM 817 C CA . ASP B 1 5 ? 27.125 15.883 -13.164 1 30.78 5 ASP B CA 1
ATOM 818 C C . ASP B 1 5 ? 26.781 14.453 -13.555 1 30.78 5 ASP B C 1
ATOM 820 O O . ASP B 1 5 ? 26.594 14.148 -14.734 1 30.78 5 ASP B O 1
ATOM 824 N N . THR B 1 6 ? 27.656 13.492 -13.203 1 27.97 6 THR B N 1
ATOM 825 C CA . THR B 1 6 ? 27.391 12.094 -13.492 1 27.97 6 THR B CA 1
ATOM 826 C C . THR B 1 6 ? 25.891 11.789 -13.406 1 27.97 6 THR B C 1
ATOM 828 O O . THR B 1 6 ? 25.25 12.078 -12.391 1 27.97 6 THR B O 1
ATOM 831 N N . LEU B 1 7 ? 25.141 12.055 -14.414 1 30.38 7 LEU B N 1
ATOM 832 C CA . LEU B 1 7 ? 23.75 11.641 -14.648 1 30.38 7 LEU B CA 1
ATOM 833 C C . LEU B 1 7 ? 23.516 10.227 -14.133 1 30.38 7 LEU B C 1
ATOM 835 O O . LEU B 1 7 ? 24.125 9.273 -14.625 1 30.38 7 LEU B O 1
ATOM 839 N N . GLN B 1 8 ? 23.766 9.969 -12.914 1 31.66 8 GLN B N 1
ATOM 840 C CA . GLN B 1 8 ? 23.562 8.633 -12.367 1 31.66 8 GLN B CA 1
ATOM 841 C C . GLN B 1 8 ? 22.172 8.117 -12.68 1 31.66 8 GLN B C 1
ATOM 843 O O . GLN B 1 8 ? 21.172 8.781 -12.375 1 31.66 8 GLN B O 1
ATOM 848 N N . PHE B 1 9 ? 21.938 7.727 -13.875 1 31.61 9 PHE B N 1
ATOM 849 C CA . PHE B 1 9 ? 20.75 6.965 -14.25 1 31.61 9 PHE B CA 1
ATOM 850 C C . PHE B 1 9 ? 20.5 5.832 -13.258 1 31.61 9 PHE B C 1
ATOM 852 O O . PHE B 1 9 ? 21.406 5.07 -12.938 1 31.61 9 PHE B O 1
ATOM 859 N N . ARG B 1 10 ? 20.031 6.152 -12.18 1 33.88 10 ARG B N 1
ATOM 860 C CA . ARG B 1 10 ? 19.688 5.02 -11.328 1 33.88 10 ARG B CA 1
ATOM 861 C C . ARG B 1 10 ? 18.547 4.215 -11.922 1 33.88 10 ARG B C 1
ATOM 863 O O . ARG B 1 10 ? 17.516 4.777 -12.297 1 33.88 10 ARG B O 1
ATOM 870 N N . LEU B 1 11 ? 18.891 3.219 -12.602 1 42.09 11 LEU B N 1
ATOM 871 C CA . LEU B 1 11 ? 17.844 2.27 -12.953 1 42.09 11 LEU B CA 1
ATOM 872 C C . LEU B 1 11 ? 16.922 2.016 -11.766 1 42.09 11 LEU B C 1
ATOM 874 O O . LEU B 1 11 ? 17.375 1.934 -10.625 1 42.09 11 LEU B O 1
ATOM 878 N N . PRO B 1 12 ? 15.734 2.416 -12 1 51.25 12 PRO B N 1
ATOM 879 C CA . PRO B 1 12 ? 14.852 2.166 -10.852 1 51.25 12 PRO B CA 1
ATOM 880 C C . PRO B 1 12 ? 15.07 0.787 -10.234 1 51.25 12 PRO B C 1
ATOM 882 O O . PRO B 1 12 ? 15.273 -0.193 -10.953 1 51.25 12 PRO B O 1
ATOM 885 N N . SER B 1 13 ? 15.445 0.875 -8.953 1 65.75 13 SER B N 1
ATOM 886 C CA . SER B 1 13 ? 15.445 -0.376 -8.203 1 65.75 13 SER B CA 1
ATOM 887 C C . SER B 1 13 ? 14.078 -1.053 -8.258 1 65.75 13 SER B C 1
ATOM 889 O O . SER B 1 13 ? 13.109 -0.476 -8.758 1 65.75 13 SER B O 1
ATOM 891 N N . HIS B 1 14 ? 13.969 -2.291 -8.07 1 73.5 14 HIS B N 1
ATOM 892 C CA . HIS B 1 14 ? 12.703 -3.012 -7.934 1 73.5 14 HIS B CA 1
ATOM 893 C C . HIS B 1 14 ? 11.727 -2.254 -7.039 1 73.5 14 HIS B C 1
ATOM 895 O O . HIS B 1 14 ? 10.547 -2.119 -7.375 1 73.5 14 HIS B O 1
ATOM 901 N N . ALA B 1 15 ? 12.305 -1.674 -6 1 77.62 15 ALA B N 1
ATOM 902 C CA . ALA B 1 15 ? 11.461 -0.933 -5.066 1 77.62 15 ALA B CA 1
ATOM 903 C C . ALA B 1 15 ? 10.875 0.312 -5.723 1 77.62 15 ALA B C 1
ATOM 905 O O . ALA B 1 15 ? 9.703 0.628 -5.531 1 77.62 15 ALA B O 1
ATOM 906 N N . ASP B 1 16 ? 11.656 0.975 -6.5 1 78.94 16 ASP B N 1
ATOM 907 C CA . ASP B 1 16 ? 11.172 2.15 -7.223 1 78.94 16 ASP B CA 1
ATOM 908 C C . ASP B 1 16 ? 10.047 1.781 -8.188 1 78.94 16 ASP B C 1
ATOM 910 O O . ASP B 1 16 ? 9.07 2.518 -8.312 1 78.94 16 ASP B O 1
ATOM 914 N N . ALA B 1 17 ? 10.211 0.688 -8.797 1 83 17 ALA B N 1
ATOM 915 C CA . ALA B 1 17 ? 9.203 0.243 -9.758 1 83 17 ALA B CA 1
ATOM 916 C C . ALA B 1 17 ? 7.891 -0.095 -9.055 1 83 17 ALA B C 1
ATOM 918 O O . ALA B 1 17 ? 6.812 0.249 -9.539 1 83 17 ALA B O 1
ATOM 919 N N . VAL B 1 18 ? 7.973 -0.709 -7.945 1 85.56 18 VAL B N 1
ATOM 920 C CA . VAL B 1 18 ? 6.781 -1.103 -7.203 1 85.56 18 VAL B CA 1
ATOM 921 C C . VAL B 1 18 ? 6.047 0.142 -6.703 1 85.56 18 VAL B C 1
ATOM 923 O O . VAL B 1 18 ? 4.828 0.249 -6.84 1 85.56 18 VAL B O 1
ATOM 926 N N . LEU B 1 19 ? 6.773 1.089 -6.219 1 85.88 19 LEU B N 1
ATOM 927 C CA . LEU B 1 19 ? 6.168 2.322 -5.73 1 85.88 19 LEU B CA 1
ATOM 928 C C . LEU B 1 19 ? 5.516 3.096 -6.867 1 85.88 19 LEU B C 1
ATOM 930 O O . LEU B 1 19 ? 4.438 3.67 -6.695 1 85.88 19 LEU B O 1
ATOM 934 N N . SER B 1 20 ? 6.176 3.098 -7.961 1 87.25 20 SER B N 1
ATOM 935 C CA . SER B 1 20 ? 5.598 3.758 -9.125 1 87.25 20 SER B CA 1
ATOM 936 C C . SER B 1 20 ? 4.281 3.107 -9.539 1 87.25 20 SER B C 1
ATOM 938 O O . SER B 1 20 ? 3.318 3.801 -9.867 1 87.25 20 SER B O 1
ATOM 940 N N . 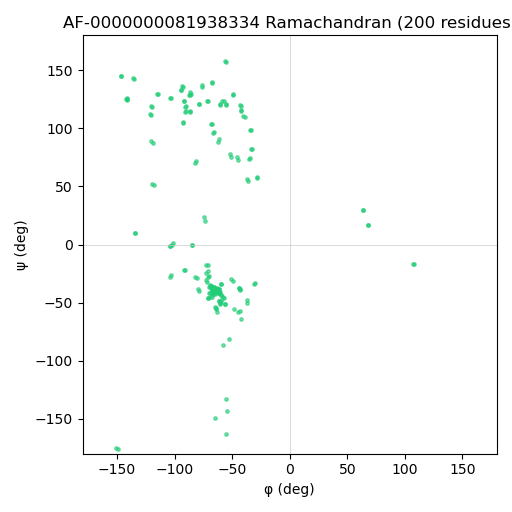ARG B 1 21 ? 4.199 1.844 -9.531 1 90.19 21 ARG B N 1
ATOM 941 C CA . ARG B 1 21 ? 2.971 1.131 -9.867 1 90.19 21 ARG B CA 1
ATOM 942 C C . ARG B 1 21 ? 1.879 1.405 -8.844 1 90.19 21 ARG B C 1
ATOM 944 O O . ARG B 1 21 ? 0.705 1.535 -9.195 1 90.19 21 ARG B O 1
ATOM 951 N N . MET B 1 22 ? 2.268 1.515 -7.617 1 91.56 22 MET B N 1
ATOM 952 C CA . MET B 1 22 ? 1.279 1.875 -6.605 1 91.56 22 MET B CA 1
ATOM 953 C C . MET B 1 22 ? 0.708 3.264 -6.875 1 91.56 22 MET B C 1
ATOM 955 O O . MET B 1 22 ? -0.482 3.502 -6.664 1 91.56 22 MET B O 1
ATOM 959 N N . ASN B 1 23 ? 1.619 4.125 -7.301 1 90.38 23 ASN B N 1
ATOM 960 C CA . ASN B 1 23 ? 1.133 5.457 -7.641 1 90.38 23 ASN B CA 1
ATOM 961 C C . ASN B 1 23 ? 0.137 5.414 -8.797 1 90.38 23 ASN B C 1
ATOM 963 O O . ASN B 1 23 ? -0.861 6.137 -8.789 1 90.38 23 ASN B O 1
ATOM 967 N N . THR B 1 24 ? 0.422 4.645 -9.742 1 93 24 THR B N 1
ATOM 968 C CA . THR B 1 24 ? -0.502 4.488 -10.859 1 93 24 THR B CA 1
ATOM 969 C C . THR B 1 24 ? -1.853 3.965 -10.375 1 93 24 THR B C 1
ATOM 971 O O . THR B 1 24 ? -2.9 4.469 -10.781 1 93 24 THR B O 1
ATOM 974 N N . LEU B 1 25 ? -1.86 3.014 -9.523 1 94.5 25 LEU B N 1
ATOM 975 C CA . LEU B 1 25 ? -3.094 2.477 -8.953 1 94.5 25 LEU B CA 1
ATOM 976 C C . LEU B 1 25 ? -3.861 3.555 -8.195 1 94.5 25 LEU B C 1
ATOM 978 O O . LEU B 1 25 ? -5.086 3.635 -8.297 1 94.5 25 LEU B O 1
ATOM 982 N N . ARG B 1 26 ? -3.133 4.367 -7.469 1 93.25 26 ARG B N 1
ATOM 983 C CA . ARG B 1 26 ? -3.77 5.473 -6.762 1 93.25 26 ARG B CA 1
ATOM 984 C C . ARG B 1 26 ? -4.441 6.434 -7.742 1 93.25 26 ARG B C 1
ATOM 986 O O . ARG B 1 26 ? -5.594 6.82 -7.547 1 93.25 26 ARG B O 1
ATOM 993 N N . GLU B 1 27 ? -3.709 6.812 -8.742 1 92.31 27 GLU B N 1
ATOM 994 C CA . GLU B 1 27 ? -4.227 7.75 -9.734 1 92.31 27 GLU B CA 1
ATOM 995 C C . GLU B 1 27 ? -5.473 7.191 -10.422 1 92.31 27 GLU B C 1
ATOM 997 O O . GLU B 1 27 ? -6.387 7.941 -10.766 1 92.31 27 GLU B O 1
ATOM 1002 N N . GLU B 1 28 ? -5.484 5.906 -10.594 1 95 28 GLU B N 1
ATOM 1003 C CA . GLU B 1 28 ? -6.629 5.23 -11.195 1 95 28 GLU B CA 1
ATOM 1004 C C . GLU B 1 28 ? -7.699 4.926 -10.148 1 95 28 GLU B C 1
ATOM 1006 O O . GLU B 1 28 ? -8.742 4.348 -10.469 1 95 28 GLU B O 1
ATOM 1011 N N . GLN B 1 29 ? -7.41 5.309 -8.883 1 95 29 GLN B N 1
ATOM 1012 C CA . GLN B 1 29 ? -8.305 5.168 -7.742 1 95 29 GLN B CA 1
ATOM 1013 C C . GLN B 1 29 ? -8.594 3.699 -7.445 1 95 29 GLN B C 1
ATOM 1015 O O . GLN B 1 29 ? -9.688 3.35 -7.008 1 95 29 GLN B O 1
ATOM 1020 N N . HIS B 1 30 ? -7.613 2.854 -7.773 1 96.5 30 HIS B N 1
ATOM 1021 C CA . HIS B 1 30 ? -7.727 1.441 -7.426 1 96.5 30 HIS B CA 1
ATOM 1022 C C . HIS B 1 30 ? -7.199 1.177 -6.02 1 96.5 30 HIS B C 1
ATOM 1024 O O . HIS B 1 30 ? -6.117 1.647 -5.656 1 96.5 30 HIS B O 1
ATOM 1030 N N . PHE B 1 31 ? -8.031 0.51 -5.219 1 95.62 31 PHE B N 1
ATOM 1031 C CA . PHE B 1 31 ? -7.707 -0.012 -3.896 1 95.62 31 PHE B CA 1
ATOM 1032 C C . PHE B 1 31 ? -7.484 1.124 -2.906 1 95.62 31 PHE B C 1
ATOM 1034 O O . PHE B 1 31 ? -6.789 0.954 -1.903 1 95.62 31 PHE B O 1
ATOM 1041 N N . CYS B 1 32 ? -7.902 2.305 -3.188 1 95.56 32 CYS B N 1
ATOM 1042 C CA . CYS B 1 32 ? -7.832 3.406 -2.232 1 95.56 32 CYS B CA 1
ATOM 1043 C C . CYS B 1 32 ? -8.781 3.174 -1.062 1 95.56 32 CYS B C 1
ATOM 1045 O O . CYS B 1 32 ? -9.914 2.725 -1.254 1 95.56 32 CYS B O 1
ATOM 1047 N N . ASP B 1 33 ? -8.273 3.512 0.131 1 95.75 33 ASP B N 1
ATOM 1048 C CA . ASP B 1 33 ? -9.102 3.262 1.309 1 95.75 33 ASP B CA 1
ATOM 1049 C C . ASP B 1 33 ? -9.094 4.465 2.248 1 95.75 33 ASP B C 1
ATOM 1051 O O . ASP B 1 33 ? -9.602 4.387 3.367 1 95.75 33 ASP B O 1
ATOM 1055 N N . ILE B 1 34 ? -8.547 5.625 1.812 1 93.31 34 ILE B N 1
ATOM 1056 C CA . ILE B 1 34 ? -8.57 6.848 2.607 1 93.31 34 ILE B CA 1
ATOM 1057 C C . ILE B 1 34 ? -8.68 8.062 1.685 1 93.31 34 ILE B C 1
ATOM 1059 O O . ILE B 1 34 ? -8.141 8.055 0.575 1 93.31 34 ILE B O 1
ATOM 1063 N N . THR B 1 35 ? -9.359 9.023 2.145 1 91.62 35 THR B N 1
ATOM 1064 C CA . THR B 1 35 ? -9.438 10.328 1.502 1 91.62 35 THR B CA 1
ATOM 1065 C C . THR B 1 35 ? -8.914 11.422 2.436 1 91.62 35 THR B C 1
ATOM 1067 O O . THR B 1 35 ? -9.43 11.594 3.539 1 91.62 35 THR B O 1
ATOM 1070 N N . LEU B 1 36 ? -7.918 12.047 2.021 1 87.12 36 LEU B N 1
ATOM 1071 C CA . LEU B 1 36 ? -7.406 13.188 2.77 1 87.12 36 LEU B CA 1
ATOM 1072 C C . LEU B 1 36 ? -8.039 14.484 2.283 1 87.12 36 LEU B C 1
ATOM 1074 O O . LEU B 1 36 ? -8.039 14.773 1.085 1 87.12 36 LEU B O 1
ATOM 1078 N N . LEU B 1 37 ? -8.594 15.102 3.199 1 86.62 37 LEU B N 1
ATOM 1079 C CA . LEU B 1 37 ? -9.125 16.438 2.922 1 86.62 37 LEU B CA 1
ATOM 1080 C C . LEU B 1 37 ? -8.094 17.5 3.248 1 86.62 37 LEU B C 1
ATOM 1082 O O . LEU B 1 37 ? -7.738 17.703 4.414 1 86.62 37 LEU B O 1
ATOM 1086 N N . LEU B 1 38 ? -7.516 18.016 2.213 1 79.56 38 LEU B N 1
ATOM 1087 C CA . LEU B 1 38 ? -6.496 19.047 2.365 1 79.56 38 LEU B CA 1
ATOM 1088 C C . LEU B 1 38 ? -7.121 20.438 2.365 1 79.56 38 LEU B C 1
ATOM 1090 O O . LEU B 1 38 ? -7.801 20.828 1.411 1 79.56 38 LEU B O 1
ATOM 1094 N N . LEU B 1 39 ? -6.977 21.062 3.521 1 74.38 39 LEU B N 1
ATOM 1095 C CA . LEU B 1 39 ? -7.527 22.406 3.645 1 74.38 39 LEU B CA 1
ATOM 1096 C C . LEU B 1 39 ? -6.488 23.453 3.26 1 74.38 39 LEU B C 1
ATOM 1098 O O . LEU B 1 39 ? -5.305 23.312 3.578 1 74.38 39 LEU B O 1
ATOM 1102 N N . GLU B 1 40 ? -6.684 24.281 2.24 1 67.12 40 GLU B N 1
ATOM 1103 C CA . GLU B 1 40 ? -5.797 25.391 1.893 1 67.12 40 GLU B CA 1
ATOM 1104 C C . GLU B 1 40 ? -5.895 26.516 2.918 1 67.12 40 GLU B C 1
ATOM 1106 O O . GLU B 1 40 ? -6.969 26.781 3.461 1 67.12 40 GLU B O 1
ATOM 1111 N N . PRO B 1 41 ? -4.578 26.906 3.57 1 59.84 41 PRO B N 1
ATOM 1112 C CA . PRO B 1 41 ? -4.613 27.969 4.574 1 59.84 41 PRO B CA 1
ATOM 1113 C C . PRO B 1 41 ? -5.492 29.156 4.152 1 59.84 41 PRO B C 1
ATOM 1115 O O . PRO B 1 41 ? -5.93 29.938 5.004 1 59.84 41 PRO B O 1
ATOM 1118 N N . SER B 1 42 ? -5.129 29.734 2.975 1 59.31 42 SER B N 1
ATOM 1119 C CA . SER B 1 42 ? -5.547 31.109 2.754 1 59.31 42 SER B CA 1
ATOM 1120 C C . SER B 1 42 ? -7.059 31.25 2.908 1 59.31 42 SER B C 1
ATOM 1122 O O . SER B 1 42 ? -7.781 30.266 2.965 1 59.31 42 SER B O 1
ATOM 1124 N N . GLY B 1 43 ? -7.773 32.594 2.303 1 54.19 43 GLY B N 1
ATOM 1125 C CA . GLY B 1 43 ? -8.953 33.438 2.395 1 54.19 43 GLY B CA 1
ATOM 1126 C C . GLY B 1 43 ? -10.25 32.656 2.184 1 54.19 43 GLY B C 1
ATOM 1127 O O . GLY B 1 43 ? -10.242 31.438 2.109 1 54.19 43 GLY B O 1
ATOM 1128 N N . ALA B 1 44 ? -11.211 33.219 1.299 1 56.91 44 ALA B N 1
ATOM 1129 C CA . ALA B 1 44 ? -12.656 33.094 1.114 1 56.91 44 ALA B CA 1
ATOM 1130 C C . ALA B 1 44 ? -13.062 31.656 0.847 1 56.91 44 ALA B C 1
ATOM 1132 O O . ALA B 1 44 ? -13.922 31.109 1.541 1 56.91 44 ALA B O 1
ATOM 1133 N N . ALA B 1 45 ? -13.039 31.203 -0.39 1 57.66 45 ALA B N 1
ATOM 1134 C CA . ALA B 1 45 ? -13.664 29.984 -0.892 1 57.66 45 ALA B CA 1
ATOM 1135 C C . ALA B 1 45 ? -12.797 28.766 -0.598 1 57.66 45 ALA B C 1
ATOM 1137 O O . ALA B 1 45 ? -11.781 28.547 -1.267 1 57.66 45 ALA B O 1
ATOM 1138 N N . ALA B 1 46 ? -12.688 28.312 0.644 1 58.38 46 ALA B N 1
ATOM 1139 C CA . ALA B 1 46 ? -11.984 27.141 1.162 1 58.38 46 ALA B CA 1
ATOM 1140 C C . ALA B 1 46 ? -12.062 25.984 0.179 1 58.38 46 ALA B C 1
ATOM 1142 O O . ALA B 1 46 ? -13.094 25.312 0.077 1 58.38 46 ALA B O 1
ATOM 1143 N N . HIS B 1 47 ? -11.344 26.078 -0.868 1 63.31 47 HIS B N 1
ATOM 1144 C CA . HIS B 1 47 ? -11.328 24.906 -1.737 1 63.31 47 HIS B CA 1
ATOM 1145 C C . HIS B 1 47 ? -10.633 23.734 -1.067 1 63.31 47 HIS B C 1
ATOM 1147 O O . HIS B 1 47 ? -9.57 23.891 -0.46 1 63.31 47 HIS B O 1
ATOM 1153 N N . SER B 1 48 ? -11.352 22.75 -0.567 1 69.88 48 SER B N 1
ATOM 1154 C CA . SER B 1 48 ? -10.781 21.484 -0.104 1 69.88 48 SER B CA 1
ATOM 1155 C C . SER B 1 48 ? -10.477 20.562 -1.273 1 69.88 48 SER B C 1
ATOM 1157 O O . SER B 1 48 ? -11.203 20.547 -2.268 1 69.88 48 SER B O 1
ATOM 1159 N N . PHE B 1 49 ? -9.188 20.234 -1.323 1 76.81 49 PHE B N 1
ATOM 1160 C CA . PHE B 1 49 ? -8.828 19.203 -2.289 1 76.81 49 PHE B CA 1
ATOM 1161 C C . PHE B 1 49 ? -8.812 17.828 -1.632 1 76.81 49 PHE B C 1
ATOM 1163 O O . PHE B 1 49 ? -8.391 17.688 -0.483 1 76.81 49 PHE B O 1
ATOM 1170 N N . CYS B 1 50 ? -9.445 16.922 -2.348 1 84 50 CYS B N 1
ATOM 1171 C CA . CYS B 1 50 ? -9.438 15.539 -1.866 1 84 50 CYS B CA 1
ATOM 1172 C C . CYS B 1 50 ? -8.289 14.758 -2.484 1 84 50 CYS B C 1
ATOM 1174 O O . CYS B 1 50 ? -7.988 14.914 -3.668 1 84 50 CYS B O 1
ATOM 1176 N N . PHE B 1 51 ? -7.68 14.047 -1.65 1 85.12 51 PHE B N 1
ATOM 1177 C CA . PHE B 1 51 ? -6.641 13.117 -2.084 1 85.12 51 PHE B CA 1
ATOM 1178 C C . PHE B 1 51 ? -6.988 11.688 -1.69 1 85.12 51 PHE B C 1
ATOM 1180 O O . PHE B 1 51 ? -7.016 11.359 -0.504 1 85.12 51 PHE B O 1
ATOM 1187 N N . HIS B 1 52 ? -7.258 10.93 -2.699 1 92.25 52 HIS B N 1
ATOM 1188 C CA . HIS B 1 52 ? -7.516 9.516 -2.461 1 92.25 52 HIS B CA 1
ATOM 1189 C C . HIS B 1 52 ? -6.219 8.711 -2.438 1 92.25 52 HIS B C 1
ATOM 1191 O O . HIS B 1 52 ? -5.383 8.852 -3.332 1 92.25 52 HIS B O 1
ATOM 1197 N N . GLY B 1 53 ? -6.117 7.934 -1.382 1 92.38 53 GLY B N 1
ATOM 1198 C CA . GLY B 1 53 ? -4.867 7.199 -1.281 1 92.38 53 GLY B CA 1
ATOM 1199 C C . GLY B 1 53 ? -5.016 5.859 -0.582 1 92.38 53 GLY B C 1
ATOM 1200 O O . GLY B 1 53 ? -6.137 5.398 -0.346 1 92.38 53 GLY B O 1
ATOM 1201 N N . HIS B 1 54 ? -3.934 5.258 -0.422 1 94.69 54 HIS B N 1
ATOM 1202 C CA . HIS B 1 54 ? -3.822 3.996 0.301 1 94.69 54 HIS B CA 1
ATOM 1203 C C . HIS B 1 54 ? -3.256 4.211 1.7 1 94.69 54 HIS B C 1
ATOM 1205 O O . HIS B 1 54 ? -2.152 4.742 1.854 1 94.69 54 HIS B O 1
ATOM 1211 N N . LYS B 1 55 ? -3.975 3.717 2.719 1 94.5 55 LYS B N 1
ATOM 1212 C CA . LYS B 1 55 ? -3.518 3.898 4.094 1 94.5 55 LYS B CA 1
ATOM 1213 C C . LYS B 1 55 ? -2.125 3.311 4.293 1 94.5 55 LYS B C 1
ATOM 1215 O O . LYS B 1 55 ? -1.265 3.936 4.918 1 94.5 55 LYS B O 1
ATOM 1220 N N . VAL B 1 56 ? -1.908 2.084 3.777 1 94.06 56 VAL B N 1
ATOM 1221 C CA . VAL B 1 56 ? -0.649 1.387 4.02 1 94.06 56 VAL B CA 1
ATOM 1222 C C . VAL B 1 56 ? 0.509 2.195 3.439 1 94.06 56 VAL B C 1
ATOM 1224 O O . VAL B 1 56 ? 1.577 2.285 4.051 1 94.06 56 VAL B O 1
ATOM 1227 N N . VAL B 1 57 ? 0.362 2.84 2.26 1 91.56 57 VAL B N 1
ATOM 1228 C CA . VAL B 1 57 ? 1.419 3.604 1.604 1 91.56 57 VAL B CA 1
ATOM 1229 C C . VAL B 1 57 ? 1.689 4.887 2.387 1 91.56 57 VAL B C 1
ATOM 1231 O O . VAL B 1 57 ? 2.84 5.199 2.701 1 91.56 57 VAL B O 1
ATOM 1234 N N . LEU B 1 58 ? 0.623 5.57 2.758 1 89.62 58 LEU B N 1
ATOM 1235 C CA . LEU B 1 58 ? 0.753 6.836 3.473 1 89.62 58 LEU B CA 1
ATOM 1236 C C . LEU B 1 58 ? 1.333 6.613 4.867 1 89.62 58 LEU B C 1
ATOM 1238 O O . LEU B 1 58 ? 2.18 7.387 5.32 1 89.62 58 LEU B O 1
ATOM 1242 N N . ALA B 1 59 ? 0.901 5.508 5.492 1 91.62 59 ALA B N 1
ATOM 1243 C CA . ALA B 1 59 ? 1.387 5.184 6.832 1 91.62 59 ALA B CA 1
ATOM 1244 C C . ALA B 1 59 ? 2.863 4.801 6.801 1 91.62 59 ALA B C 1
ATOM 1246 O O . ALA B 1 59 ? 3.605 5.086 7.742 1 91.62 59 ALA B O 1
ATOM 1247 N N . ALA B 1 60 ? 3.256 4.145 5.758 1 90.12 60 ALA B N 1
ATOM 1248 C CA . ALA B 1 60 ? 4.656 3.75 5.625 1 90.12 60 ALA B CA 1
ATOM 1249 C C . ALA B 1 60 ? 5.543 4.965 5.363 1 90.12 60 ALA B C 1
ATOM 1251 O O . ALA B 1 60 ? 6.715 4.98 5.754 1 90.12 60 ALA B O 1
ATOM 1252 N N . ALA B 1 61 ? 4.977 6.008 4.75 1 84.5 61 ALA B N 1
ATOM 1253 C CA . ALA B 1 61 ? 5.75 7.176 4.34 1 84.5 61 ALA B CA 1
ATOM 1254 C C . ALA B 1 61 ? 5.766 8.234 5.438 1 84.5 61 ALA B C 1
ATOM 1256 O O . ALA B 1 61 ? 6.641 9.102 5.457 1 84.5 61 ALA B O 1
ATOM 1257 N N . SER B 1 62 ? 4.789 8.172 6.332 1 84.25 62 SER B N 1
ATOM 1258 C CA . SER B 1 62 ? 4.68 9.203 7.363 1 84.25 62 SER B CA 1
ATOM 1259 C C . SER B 1 62 ? 4.254 8.602 8.695 1 84.25 62 SER B C 1
ATOM 1261 O O . SER B 1 62 ? 3.162 8.039 8.812 1 84.25 62 SER B O 1
ATOM 1263 N N . ASP B 1 63 ? 5.039 8.875 9.773 1 87.19 63 ASP B N 1
ATOM 1264 C CA . ASP B 1 63 ? 4.707 8.406 11.109 1 87.19 63 ASP B CA 1
ATOM 1265 C C . ASP B 1 63 ? 3.434 9.078 11.625 1 87.19 63 ASP B C 1
ATOM 1267 O O . ASP B 1 63 ? 2.635 8.445 12.328 1 87.19 63 ASP B O 1
ATOM 1271 N N . PHE B 1 64 ? 3.309 10.258 11.328 1 84.38 64 PHE B N 1
ATOM 1272 C CA . PHE B 1 64 ? 2.121 10.984 11.758 1 84.38 64 PHE B CA 1
ATOM 1273 C C . PHE B 1 64 ? 0.86 10.352 11.18 1 84.38 64 PHE B C 1
ATOM 1275 O O . PHE B 1 64 ? -0.078 10.039 11.922 1 84.38 64 PHE B O 1
ATOM 1282 N N . LEU B 1 65 ? 0.776 10.102 9.898 1 87.44 65 LEU B N 1
ATOM 1283 C CA . LEU B 1 65 ? -0.393 9.5 9.266 1 87.44 65 LEU B CA 1
ATOM 1284 C C . LEU B 1 65 ? -0.608 8.078 9.766 1 87.44 65 LEU B C 1
ATOM 1286 O O . LEU B 1 65 ? -1.747 7.648 9.961 1 87.44 65 LEU B O 1
ATOM 1290 N N . ARG B 1 66 ? 0.533 7.391 9.953 1 91.31 66 ARG B N 1
ATOM 1291 C CA . ARG B 1 66 ? 0.431 6.051 10.523 1 91.31 66 ARG B CA 1
ATOM 1292 C C . ARG B 1 66 ? -0.303 6.082 11.859 1 91.31 66 ARG B C 1
ATOM 1294 O O . ARG B 1 66 ? -1.266 5.34 12.062 1 91.31 66 ARG B O 1
ATOM 1301 N N . ASP B 1 67 ? 0.139 6.957 12.773 1 92.38 67 ASP B N 1
ATOM 1302 C CA . ASP B 1 67 ? -0.468 7.055 14.102 1 92.38 67 ASP B CA 1
ATOM 1303 C C . ASP B 1 67 ? -1.928 7.492 14.008 1 92.38 67 ASP B C 1
ATOM 1305 O O . ASP B 1 67 ? -2.785 6.977 14.727 1 92.38 67 ASP B O 1
ATOM 1309 N N . GLN B 1 68 ? -2.254 8.414 13.062 1 89.88 68 GLN B N 1
ATOM 1310 C CA . GLN B 1 68 ? -3.617 8.906 12.891 1 89.88 68 GLN B CA 1
ATOM 1311 C C . GLN B 1 68 ? -4.543 7.801 12.398 1 89.88 68 GLN B C 1
ATOM 1313 O O . GLN B 1 68 ? -5.676 7.676 12.867 1 89.88 68 GLN B O 1
ATOM 1318 N N . PHE B 1 69 ? -4.066 6.996 11.445 1 93.56 69 PHE B N 1
ATOM 1319 C CA . PHE B 1 69 ? -4.898 5.934 10.891 1 93.56 69 PHE B CA 1
ATOM 1320 C C . PHE B 1 69 ? -5.125 4.832 11.914 1 93.56 69 PHE B C 1
ATOM 1322 O O . PHE B 1 69 ? -6.195 4.223 11.953 1 93.56 69 PHE B O 1
ATOM 1329 N N . LEU B 1 70 ? -4.074 4.574 12.719 1 95.5 70 LEU B N 1
ATOM 1330 C CA . LEU B 1 70 ? -4.215 3.555 13.75 1 95.5 70 LEU B CA 1
ATOM 1331 C C . LEU B 1 70 ? -5.172 4.02 14.844 1 95.5 70 LEU B C 1
ATOM 1333 O O . LEU B 1 70 ? -5.953 3.223 15.375 1 95.5 70 LEU B O 1
ATOM 1337 N N . LEU B 1 71 ? -5.18 5.309 15.164 1 94.56 71 LEU B N 1
ATOM 1338 C CA . LEU B 1 71 ? -6.043 5.891 16.188 1 94.56 71 LEU B CA 1
ATOM 1339 C C . LEU B 1 71 ? -7.488 5.957 15.703 1 94.56 71 LEU B C 1
ATOM 1341 O O . LEU B 1 71 ? -8.422 5.82 16.5 1 94.56 71 LEU B O 1
ATOM 1345 N N . HIS B 1 72 ? -7.652 6.113 14.461 1 91.38 72 HIS B N 1
ATOM 1346 C CA . HIS B 1 72 ? -8.977 6.25 13.859 1 91.38 72 HIS B CA 1
ATOM 1347 C C . HIS B 1 72 ? -9.242 5.133 12.859 1 91.38 72 HIS B C 1
ATOM 1349 O O . HIS B 1 72 ? -9.633 5.395 11.719 1 91.38 72 HIS B O 1
ATOM 1355 N N . SER B 1 73 ? -9.023 3.943 13.406 1 85.88 73 SER B N 1
ATOM 1356 C CA . SER B 1 73 ? -9.164 2.766 12.555 1 85.88 73 SER B CA 1
ATOM 1357 C C . SER B 1 73 ? -10.57 2.674 11.961 1 85.88 73 SER B C 1
ATOM 1359 O O . SER B 1 73 ? -11.555 2.932 12.648 1 85.88 73 SER B O 1
ATOM 1361 N N . GLY B 1 74 ? -10.789 2.615 10.711 1 87.94 74 GLY B N 1
ATOM 1362 C CA . GLY B 1 74 ? -12.094 2.484 10.078 1 87.94 74 GLY B CA 1
ATOM 1363 C C . GLY B 1 74 ? -12.547 3.754 9.383 1 87.94 74 GLY B C 1
ATOM 1364 O O . GLY B 1 74 ? -13.562 3.754 8.688 1 87.94 74 GLY B O 1
ATOM 1365 N N . GLN B 1 75 ? -11.906 4.793 9.742 1 90.81 75 GLN B N 1
ATOM 1366 C CA . GLN B 1 75 ? -12.273 6.043 9.086 1 90.81 75 GLN B CA 1
ATOM 1367 C C . GLN B 1 75 ? -11.703 6.102 7.668 1 90.81 75 GLN B C 1
ATOM 1369 O O . GLN B 1 75 ? -10.531 5.797 7.453 1 90.81 75 GLN B O 1
ATOM 1374 N N . ALA B 1 76 ? -12.578 6.543 6.789 1 92.62 76 ALA B N 1
ATOM 1375 C CA . ALA B 1 76 ? -12.172 6.605 5.387 1 92.62 76 ALA B CA 1
ATOM 1376 C C . ALA B 1 76 ? -11.805 8.031 4.988 1 92.62 76 ALA B C 1
ATOM 1378 O O . ALA B 1 76 ? -11.523 8.297 3.816 1 92.62 76 ALA B O 1
ATOM 1379 N N . GLU B 1 77 ? -11.898 8.93 5.98 1 91.31 77 GLU B N 1
ATOM 1380 C CA . GLU B 1 77 ? -11.57 10.328 5.703 1 91.31 77 GLU B CA 1
ATOM 1381 C C . GLU B 1 77 ? -10.719 10.922 6.82 1 91.31 77 GLU B C 1
ATOM 1383 O O . GLU B 1 77 ? -10.906 10.594 7.996 1 91.31 77 GLU B O 1
ATOM 1388 N N . LEU B 1 78 ? -9.781 11.766 6.445 1 88.94 78 LEU B N 1
ATOM 1389 C CA . LEU B 1 78 ? -8.953 12.508 7.391 1 88.94 78 LEU B CA 1
ATOM 1390 C C . LEU B 1 78 ? -8.695 13.922 6.891 1 88.94 78 LEU B C 1
ATOM 1392 O O . LEU B 1 78 ? -8.258 14.117 5.754 1 88.94 78 LEU B O 1
ATOM 1396 N N . THR B 1 79 ? -9.016 14.852 7.691 1 83.88 79 THR B N 1
ATOM 1397 C CA . THR B 1 79 ? -8.727 16.234 7.359 1 83.88 79 THR B CA 1
ATOM 1398 C C . THR B 1 79 ? -7.316 16.625 7.801 1 83.88 79 THR B C 1
ATOM 1400 O O . THR B 1 79 ? -6.941 16.406 8.953 1 83.88 79 THR B O 1
ATOM 1403 N N . VAL B 1 80 ? -6.551 16.891 6.891 1 76.62 80 VAL B N 1
ATOM 1404 C CA . VAL B 1 80 ? -5.188 17.297 7.211 1 76.62 80 VAL B CA 1
ATOM 1405 C C . VAL B 1 80 ? -4.961 18.75 6.773 1 76.62 80 VAL B C 1
ATOM 1407 O O . VAL B 1 80 ? -5.461 19.172 5.73 1 76.62 80 VAL B O 1
ATOM 1410 N N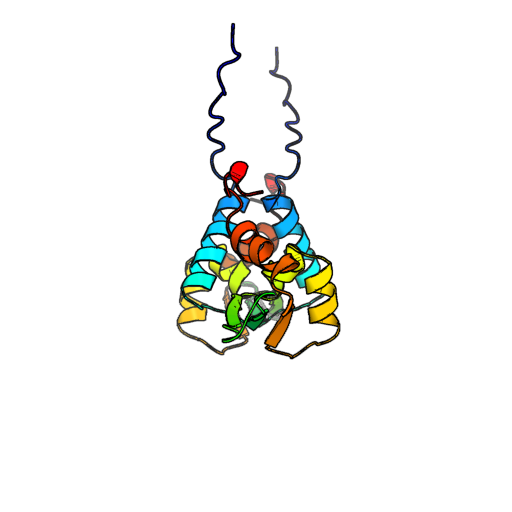 . SER B 1 81 ? -4.465 19.469 7.703 1 68 81 SER B N 1
ATOM 1411 C CA . SER B 1 81 ? -4.121 20.844 7.316 1 68 81 SER B CA 1
ATOM 1412 C C . SER B 1 81 ? -3.082 20.859 6.203 1 68 81 SER B C 1
ATOM 1414 O O . SER B 1 81 ? -2.162 20.031 6.191 1 68 81 SER B O 1
ATOM 1416 N N . ALA B 1 82 ? -3.271 21.438 4.984 1 54.66 82 ALA B N 1
ATOM 1417 C CA . ALA B 1 82 ? -2.561 21.5 3.711 1 54.66 82 ALA B CA 1
ATOM 1418 C C . ALA B 1 82 ? -1.052 21.578 3.928 1 54.66 82 ALA B C 1
ATOM 1420 O O . ALA B 1 82 ? -0.275 21.047 3.129 1 54.66 82 ALA B O 1
ATOM 1421 N N . VAL B 1 83 ? -0.506 22.312 4.688 1 48.97 83 VAL B N 1
ATOM 1422 C CA . VAL B 1 83 ? 0.931 22.531 4.824 1 48.97 83 VAL B CA 1
ATOM 1423 C C . VAL B 1 83 ? 1.65 21.188 4.898 1 48.97 83 VAL B C 1
ATOM 1425 O O . VAL B 1 83 ? 2.697 21 4.27 1 48.97 83 VAL B O 1
ATOM 1428 N N . THR B 1 84 ? 1.314 20.453 5.707 1 47.81 84 THR B N 1
ATOM 1429 C CA . THR B 1 84 ? 2.039 19.234 6.043 1 47.81 84 THR B CA 1
ATOM 1430 C C . THR B 1 84 ? 2.029 18.25 4.871 1 47.81 84 THR B C 1
ATOM 1432 O O . THR B 1 84 ? 3.053 17.641 4.555 1 47.81 84 THR B O 1
ATOM 1435 N N . ASN B 1 85 ? 0.938 17.812 4.238 1 46.97 85 ASN B N 1
ATOM 1436 C CA . ASN B 1 85 ? 0.688 16.469 3.752 1 46.97 85 ASN B CA 1
ATOM 1437 C C . ASN B 1 85 ? 0.843 16.375 2.236 1 46.97 85 ASN B C 1
ATOM 1439 O O . ASN B 1 85 ? 0.96 15.281 1.683 1 46.97 85 ASN B O 1
ATOM 1443 N N . VAL B 1 86 ? 0.614 17.469 1.536 1 44.47 86 VAL B N 1
ATOM 1444 C CA . VAL B 1 86 ? 0.634 17.281 0.089 1 44.47 86 VAL B CA 1
ATOM 1445 C C . VAL B 1 86 ? 1.998 16.75 -0.344 1 44.47 86 VAL B C 1
ATOM 1447 O O . VAL B 1 86 ? 2.115 16.094 -1.386 1 44.47 86 VAL B O 1
ATOM 1450 N N . GLU B 1 87 ? 2.896 17.438 0.188 1 46.78 87 GLU B N 1
ATOM 1451 C CA . GLU B 1 87 ? 4.211 16.922 -0.189 1 46.78 87 GLU B CA 1
ATOM 1452 C C . GLU B 1 87 ? 4.312 15.414 0.056 1 46.78 87 GLU B C 1
ATOM 1454 O O . GLU B 1 87 ? 4.992 14.703 -0.687 1 46.78 87 GLU B O 1
ATOM 1459 N N . VAL B 1 88 ? 3.654 15.008 0.944 1 48.34 88 VAL B N 1
ATOM 1460 C CA . VAL B 1 88 ? 3.689 13.594 1.325 1 48.34 88 VAL B CA 1
ATOM 1461 C C . VAL B 1 88 ? 3.035 12.75 0.236 1 48.34 88 VAL B C 1
ATOM 1463 O O . VAL B 1 88 ? 3.568 11.711 -0.154 1 48.34 88 VAL B O 1
ATOM 1466 N N . GLY B 1 89 ? 1.923 13.242 -0.197 1 50.81 89 GLY B N 1
ATOM 1467 C CA . GLY B 1 89 ? 1.229 12.422 -1.177 1 50.81 89 GLY B CA 1
ATOM 1468 C C . GLY B 1 89 ? 2.002 12.25 -2.471 1 50.81 89 GLY B C 1
ATOM 1469 O O . GLY B 1 89 ? 2.166 11.133 -2.963 1 50.81 89 GLY B O 1
ATOM 1470 N N . LYS B 1 90 ? 2.338 13.383 -3.045 1 49.34 90 LYS B N 1
ATOM 1471 C CA . LYS B 1 90 ? 3.004 13.359 -4.344 1 49.34 90 LYS B CA 1
ATOM 1472 C C . LYS B 1 90 ? 4.422 12.812 -4.223 1 49.34 90 LYS B C 1
ATOM 1474 O O . LYS B 1 90 ? 4.879 12.055 -5.082 1 49.34 90 LYS B O 1
ATOM 1479 N N . GLY B 1 91 ? 5.043 13.188 -3.27 1 54.12 91 GLY B N 1
ATOM 1480 C CA . GLY B 1 91 ? 6.422 12.773 -3.061 1 54.12 91 GLY B CA 1
ATOM 1481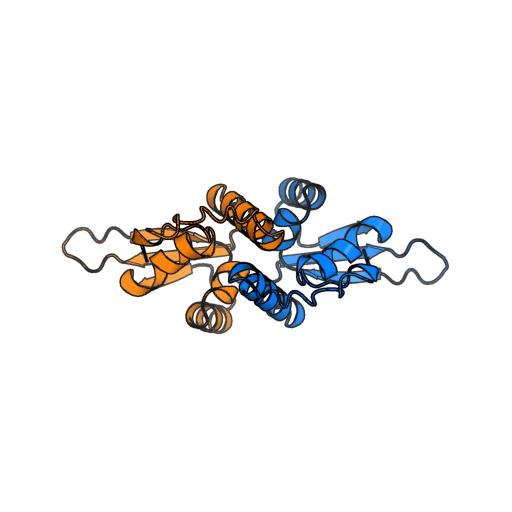 C C . GLY B 1 91 ? 6.559 11.328 -2.625 1 54.12 91 GLY B C 1
ATOM 1482 O O . GLY B 1 91 ? 7.586 10.695 -2.869 1 54.12 91 GLY B O 1
ATOM 1483 N N . TYR B 1 92 ? 5.484 10.914 -2.051 1 54.34 92 TYR B N 1
ATOM 1484 C CA . TYR B 1 92 ? 5.582 9.578 -1.473 1 54.34 92 TYR B CA 1
ATOM 1485 C C . TYR B 1 92 ? 5.441 8.508 -2.549 1 54.34 92 TYR B C 1
ATOM 1487 O O . TYR B 1 92 ? 6.09 7.457 -2.48 1 54.34 92 TYR B O 1
ATOM 1495 N N . TYR B 1 93 ? 4.531 8.766 -3.453 1 56.56 93 TYR B N 1
ATOM 1496 C CA . TYR B 1 93 ? 4.312 7.754 -4.477 1 56.56 93 TYR B CA 1
ATOM 1497 C C . TYR B 1 93 ? 5.371 7.84 -5.566 1 56.56 93 TYR B C 1
ATOM 1499 O O . TYR B 1 93 ? 5.66 6.852 -6.242 1 56.56 93 TYR B O 1
ATOM 1507 N N . CYS B 1 94 ? 5.891 9.055 -5.762 1 44.47 94 CYS B N 1
ATOM 1508 C CA . CYS B 1 94 ? 6.863 9.258 -6.832 1 44.47 94 CYS B CA 1
ATOM 1509 C C . CYS B 1 94 ? 8.203 9.719 -6.27 1 44.47 94 CYS B C 1
ATOM 1511 O O . CYS B 1 94 ? 8.336 10.875 -5.855 1 44.47 94 CYS B O 1
ATOM 1513 N N . PRO B 1 95 ? 8.984 8.664 -5.926 1 47.53 95 PRO B N 1
ATOM 1514 C CA . PRO B 1 95 ? 10.32 9.031 -5.445 1 47.53 95 PRO B CA 1
ATOM 1515 C C . PRO B 1 95 ? 10.984 10.109 -6.309 1 47.53 95 PRO B C 1
ATOM 1517 O O . PRO B 1 95 ? 11.906 10.781 -5.859 1 47.53 95 PRO B O 1
ATOM 1520 N N . ALA B 1 96 ? 10.836 10.133 -7.598 1 44.03 96 ALA B N 1
ATOM 1521 C CA . ALA B 1 96 ? 11.641 11.023 -8.43 1 44.03 96 ALA B CA 1
ATOM 1522 C C . ALA B 1 96 ? 11.164 12.469 -8.312 1 44.03 96 ALA B C 1
ATOM 1524 O O . ALA B 1 96 ? 10.422 12.953 -9.172 1 44.03 96 ALA B O 1
ATOM 1525 N N . ILE B 1 97 ? 10.555 12.82 -7.312 1 41.88 97 ILE B N 1
ATOM 1526 C CA . ILE B 1 97 ? 10.227 14.242 -7.312 1 41.88 97 ILE B CA 1
ATOM 1527 C C . ILE B 1 97 ? 11.5 15.07 -7.496 1 41.88 97 ILE B C 1
ATOM 1529 O O . ILE B 1 97 ? 12.5 14.836 -6.812 1 41.88 97 ILE B O 1
ATOM 1533 N N . PRO B 1 98 ? 11.5 15.844 -8.555 1 40.31 98 PRO B N 1
ATOM 1534 C CA . PRO B 1 98 ? 12.656 16.719 -8.758 1 40.31 98 PRO B CA 1
ATOM 1535 C C . PRO B 1 98 ? 13.023 17.516 -7.512 1 40.31 98 PRO B C 1
ATOM 1537 O O . PRO B 1 98 ? 12.156 17.828 -6.695 1 40.31 98 PRO B O 1
ATOM 1540 N N . ASP B 1 99 ? 14.297 17.438 -7.191 1 38.56 99 ASP B N 1
ATOM 1541 C CA . ASP B 1 99 ? 14.961 18.188 -6.125 1 38.56 99 ASP B CA 1
ATOM 1542 C C . ASP B 1 99 ? 14.305 19.547 -5.914 1 38.56 99 ASP B C 1
ATOM 1544 O O . ASP B 1 99 ? 14.258 20.062 -4.793 1 38.56 99 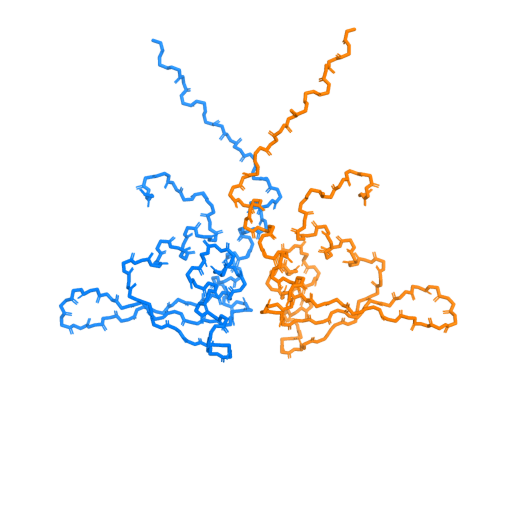ASP B O 1
ATOM 1548 N N . SER B 1 100 ? 13.836 20.125 -6.898 1 39.19 100 SER B N 1
ATOM 1549 C CA . SER B 1 100 ? 13.391 21.516 -6.84 1 39.19 100 SER B CA 1
ATOM 1550 C C . SER B 1 100 ? 12.086 21.656 -6.066 1 39.19 100 SER B C 1
ATOM 1552 O O . SER B 1 100 ? 11.664 22.766 -5.738 1 39.19 100 SER B O 1
ATOM 1554 N N . LEU B 1 101 ? 11.523 20.609 -5.965 1 39.88 101 LEU B N 1
ATOM 1555 C CA . LEU B 1 101 ? 10.25 20.75 -5.27 1 39.88 101 LEU B CA 1
ATOM 1556 C C . LEU B 1 101 ? 10.352 20.25 -3.836 1 39.88 101 LEU B C 1
ATOM 1558 O O . LEU B 1 101 ? 9.344 20.141 -3.137 1 39.88 101 LEU B O 1
ATOM 1562 N N . ARG B 1 102 ? 11.344 19.812 -3.467 1 36.22 102 ARG B N 1
ATOM 1563 C CA . ARG B 1 102 ? 11.602 19.547 -2.059 1 36.22 102 ARG B CA 1
ATOM 1564 C C . ARG B 1 102 ? 11.906 20.828 -1.295 1 36.22 102 ARG B C 1
ATOM 1566 O O . ARG B 1 102 ? 12.477 21.766 -1.854 1 36.22 102 ARG B O 1
#